Protein AF-A0A917TMH2-F1 (afdb_monomer)

Solvent-accessible surface area (backbone atoms only — not comparable to full-atom values): 12332 Å² total; per-residue (Å²): 128,79,76,53,62,47,61,66,70,37,54,72,34,75,45,45,45,7,63,68,29,41,66,54,54,52,51,27,52,50,47,54,55,70,66,74,30,34,32,32,44,35,37,36,51,77,87,49,102,58,82,59,52,72,50,68,81,23,32,72,22,59,88,42,75,73,51,13,48,45,75,49,81,54,102,52,34,39,40,40,38,38,37,26,30,98,36,99,86,39,65,54,66,55,52,20,44,38,89,75,68,20,59,37,44,68,53,43,49,49,57,69,64,51,64,76,83,86,44,98,48,95,67,77,41,49,50,69,42,29,42,37,36,38,28,53,29,42,90,88,59,73,86,43,70,78,25,33,38,37,38,35,36,23,35,61,84,48,50,34,43,37,39,40,35,39,35,45,55,45,68,52,75,67,34,45,50,42,13,51,49,48,62,16,48,73,84,35,78,93,49,21,64,68,42,41,53,29,47,78,68,70,65,51,53,69,71,55,55,52,52,28,40,53,52,21,48,52,53,53,51,53,63,70,66,56,84,130

Mean predicted aligned error: 12.55 Å

Foldseek 3Di:
DAPQVCLQVPLKDKFWAAQVNQVSVLLLVVLQQVQFWWKKKWKDWPVDPDGTDIDTRKTFCCPPPPGQWDWDDDPFKTKTKGQIPPDNPDIDIAMHGCVLVGNGRVRLVCLVPVPPPVDPDPQSASAFIKMKIWGGSHVPDAQDQPTKIWIWTAHSNRIIMIMIMTTHNHLHPQLQVQLLVCQLDVVHDVRNVVRNVCVVSVNPDPVSSVVSSVVSVVVVVVVVPDDD

pLDDT: mean 80.22, std 12.9, range [38.5, 95.56]

Nearest PDB structures (foldseek):
  6sta-assembly1_A  TM=1.893E-01  e=5.174E-01  Fragaria x ananassa
  6pij-assembly1_A  TM=3.162E-01  e=5.278E+00  Vibrio cholerae
  6sta-assembly2_B  TM=2.298E-01  e=1.191E+00  Fragaria x ananassa
  1fsk-assembly1_A  TM=1.398E-01  e=7.396E-01  Betula pendula
  6stb-assembly1_A  TM=1.556E-01  e=2.035E+00  Fragaria x ananassa

Secondary structure (DSSP, 8-state):
--TTHHHHH-S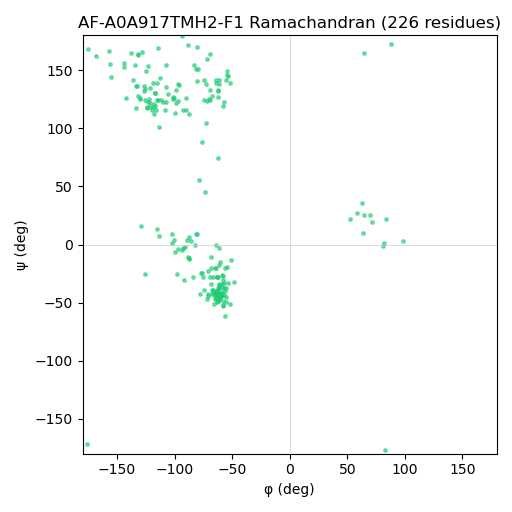EEEEE--TTTHHHHHHHHHHHHTT---EEEEEEETTS--PPEEEEEEEE-TTSGGGGEEEEEETTEEEEEEEEES-TT-EEEEEEEGGGT-SSHHHHHHHHT--GGG-S-TT---TT-EEEEEE---TTPPP-TT-EEEEEEE-TT--EEEEEEEE---S-HHHHHHHHHHHHHTT-GGGHHHHHHHHHTT-S-HHHHHHHHHHHHHHHHHHHHS--

Organism: NCBI:txid1763543

Structure (mmCIF, N/CA/C/O backbone):
data_AF-A0A917TMH2-F1
#
_entry.id   AF-A0A917TMH2-F1
#
loop_
_atom_site.group_PDB
_atom_site.id
_atom_site.type_symbol
_atom_site.label_atom_id
_atom_site.label_alt_id
_atom_site.label_comp_id
_atom_site.label_asym_id
_atom_site.label_entity_id
_atom_site.label_seq_id
_atom_site.pdbx_PDB_ins_code
_atom_site.Cartn_x
_atom_site.Cartn_y
_atom_site.Cartn_z
_atom_site.occupancy
_atom_site.B_iso_or_equiv
_atom_site.auth_seq_id
_atom_site.auth_comp_id
_atom_site.auth_asym_id
_atom_site.auth_atom_id
_atom_site.pdbx_PDB_model_num
ATOM 1 N N . MET A 1 1 ? 4.834 14.909 -21.602 1.00 38.50 1 MET A N 1
ATOM 2 C CA . MET A 1 1 ? 4.789 15.510 -20.248 1.00 38.50 1 MET A CA 1
ATOM 3 C C . MET A 1 1 ? 5.680 14.693 -19.327 1.00 38.50 1 MET A C 1
ATOM 5 O O . MET A 1 1 ? 5.662 13.475 -19.449 1.00 38.50 1 MET A O 1
ATOM 9 N N . ALA A 1 2 ? 6.488 15.330 -18.474 1.00 44.69 2 ALA A N 1
ATOM 10 C CA . ALA A 1 2 ? 7.358 14.609 -17.544 1.00 44.69 2 ALA A CA 1
ATOM 11 C C . ALA A 1 2 ? 6.520 13.772 -16.553 1.00 44.69 2 ALA A C 1
ATOM 13 O O . ALA A 1 2 ? 5.585 14.266 -15.925 1.00 44.69 2 ALA A O 1
ATOM 14 N N . ASN A 1 3 ? 6.868 12.487 -16.499 1.00 65.69 3 ASN A N 1
ATOM 15 C CA . ASN A 1 3 ? 6.128 11.325 -15.998 1.00 65.69 3 ASN A CA 1
ATOM 16 C C . ASN A 1 3 ? 5.649 11.331 -14.519 1.00 65.69 3 ASN A C 1
ATOM 18 O O . ASN A 1 3 ? 4.587 10.759 -14.275 1.00 65.69 3 ASN A O 1
ATOM 22 N N . PRO A 1 4 ? 6.326 11.975 -13.540 1.00 75.44 4 PRO A N 1
ATOM 23 C CA . PRO A 1 4 ? 5.967 11.822 -12.120 1.00 75.44 4 PRO A CA 1
ATOM 24 C C . PRO A 1 4 ? 4.837 12.731 -11.607 1.00 75.44 4 PRO A C 1
ATOM 26 O O . PRO A 1 4 ? 4.108 12.348 -10.696 1.00 75.44 4 PRO A O 1
ATOM 29 N N . ALA A 1 5 ? 4.628 13.915 -12.196 1.00 81.94 5 ALA A N 1
ATOM 30 C CA . ALA A 1 5 ? 3.644 14.894 -11.698 1.00 81.94 5 ALA A CA 1
ATOM 31 C C . ALA A 1 5 ? 2.196 14.367 -11.723 1.00 81.94 5 ALA A C 1
ATOM 33 O O . ALA A 1 5 ? 1.363 14.734 -10.891 1.00 81.94 5 ALA A O 1
ATOM 34 N N . ARG A 1 6 ? 1.900 13.446 -12.645 1.00 87.81 6 ARG A N 1
ATOM 35 C CA . ARG A 1 6 ? 0.595 12.781 -12.726 1.00 87.81 6 ARG A CA 1
ATOM 36 C C . ARG A 1 6 ? 0.319 11.876 -11.524 1.00 87.81 6 ARG A C 1
ATOM 38 O O . ARG A 1 6 ? -0.832 11.734 -11.140 1.00 87.81 6 ARG A O 1
ATOM 45 N N . ILE A 1 7 ? 1.356 11.329 -10.881 1.00 90.69 7 ILE A N 1
ATOM 46 C CA . ILE A 1 7 ? 1.211 10.528 -9.656 1.00 90.69 7 ILE A CA 1
ATOM 47 C C . ILE A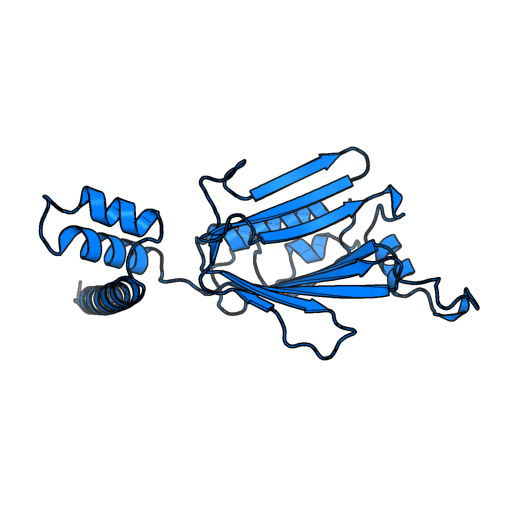 1 7 ? 0.606 11.390 -8.543 1.00 90.69 7 ILE A C 1
ATOM 49 O O . ILE A 1 7 ? -0.196 10.891 -7.763 1.00 90.69 7 ILE A O 1
ATOM 53 N N . LEU A 1 8 ? 0.926 12.685 -8.504 1.00 88.50 8 LEU A N 1
ATOM 54 C CA . LEU A 1 8 ? 0.436 13.618 -7.486 1.00 88.50 8 LEU A CA 1
ATOM 55 C C . LEU A 1 8 ? -0.894 14.299 -7.831 1.00 88.50 8 LEU A C 1
ATOM 57 O O . LEU A 1 8 ? -1.455 14.972 -6.975 1.00 88.50 8 LEU A O 1
ATOM 61 N N . THR A 1 9 ? -1.379 14.172 -9.066 1.00 88.88 9 THR A N 1
ATOM 62 C CA . THR A 1 9 ? -2.525 14.958 -9.564 1.00 88.88 9 THR A CA 1
ATOM 63 C C . THR A 1 9 ? -3.657 14.105 -10.127 1.00 88.88 9 THR A C 1
ATOM 65 O O . THR A 1 9 ? -4.806 14.535 -10.114 1.00 88.88 9 THR A O 1
ATOM 68 N N . GLN A 1 10 ? -3.375 12.891 -10.603 1.00 93.19 10 GLN A N 1
ATOM 69 C CA . GLN A 1 10 ? -4.385 11.979 -11.135 1.00 93.19 10 GLN A CA 1
ATOM 70 C C . GLN A 1 10 ? -4.777 10.958 -10.080 1.00 93.19 10 GLN A C 1
ATOM 72 O O . GLN A 1 10 ? -3.939 10.181 -9.616 1.00 93.19 10 GLN A O 1
ATOM 77 N N . ARG A 1 11 ? -6.068 10.918 -9.740 1.00 91.62 11 ARG A N 1
ATOM 78 C CA . ARG A 1 11 ? -6.604 9.964 -8.765 1.00 91.62 11 ARG A CA 1
ATOM 79 C C . ARG A 1 11 ? -6.266 8.531 -9.159 1.00 91.62 11 ARG A C 1
ATOM 81 O O . ARG A 1 11 ? -5.705 7.804 -8.347 1.00 91.62 11 ARG A O 1
ATOM 88 N N . ASP A 1 12 ? -6.523 8.171 -10.412 1.00 93.56 12 ASP A N 1
ATOM 89 C CA . ASP A 1 12 ? -6.151 6.892 -11.009 1.00 93.56 12 ASP A CA 1
ATOM 90 C C . ASP A 1 12 ? -4.881 7.043 -11.845 1.00 93.56 12 ASP A C 1
ATOM 92 O O . ASP A 1 12 ? -4.872 7.706 -12.880 1.00 93.56 12 ASP A O 1
ATOM 96 N N . CYS A 1 13 ? -3.799 6.407 -11.407 1.00 92.94 13 CYS A N 1
ATOM 97 C CA . CYS A 1 13 ? -2.505 6.489 -12.070 1.00 92.94 13 CYS A CA 1
ATOM 98 C C . CYS A 1 13 ? -1.860 5.103 -12.160 1.00 92.94 13 CYS A C 1
ATOM 100 O O . CYS A 1 13 ? -1.939 4.306 -11.232 1.00 92.94 13 CYS A O 1
ATOM 102 N N . THR A 1 14 ? -1.199 4.816 -13.282 1.00 92.94 14 THR A N 1
ATOM 103 C CA . THR A 1 14 ? -0.303 3.656 -13.435 1.00 92.94 14 THR A CA 1
ATOM 104 C C . THR A 1 14 ? 1.096 4.160 -13.725 1.00 92.94 14 THR A C 1
ATOM 106 O O . THR A 1 14 ? 1.255 4.851 -14.728 1.00 92.94 14 THR A O 1
ATOM 109 N N . ALA A 1 15 ? 2.094 3.837 -12.909 1.00 92.38 15 ALA A N 1
ATOM 110 C CA . ALA A 1 15 ? 3.482 4.272 -13.059 1.00 92.38 15 ALA A CA 1
ATOM 111 C C . ALA A 1 15 ? 4.461 3.110 -12.867 1.00 92.38 15 ALA A C 1
ATOM 113 O O . ALA A 1 15 ? 4.155 2.147 -12.170 1.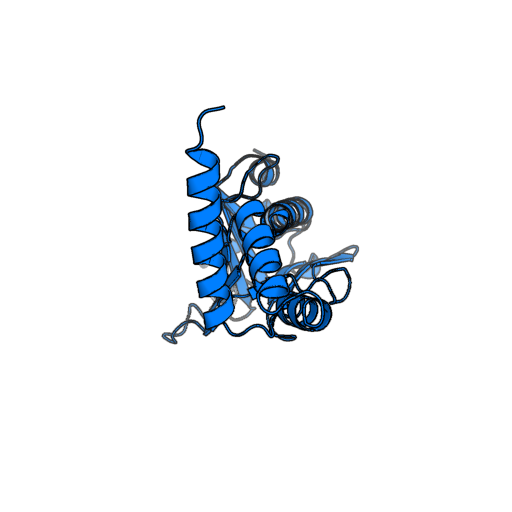00 92.38 15 ALA A O 1
ATOM 114 N N . MET A 1 16 ? 5.648 3.210 -13.465 1.00 91.06 16 MET A N 1
ATOM 115 C CA . MET A 1 16 ? 6.747 2.298 -13.129 1.00 91.06 16 MET A CA 1
ATOM 116 C C . MET A 1 16 ? 7.427 2.780 -11.849 1.00 91.06 16 MET A C 1
ATOM 118 O O . MET A 1 16 ? 7.614 3.987 -11.679 1.00 91.06 16 MET A O 1
ATOM 122 N N . ALA A 1 17 ? 7.814 1.858 -10.969 1.00 90.38 17 ALA A N 1
ATOM 123 C CA . ALA A 1 17 ? 8.692 2.169 -9.848 1.00 90.38 17 ALA A CA 1
ATOM 124 C C . ALA A 1 17 ? 10.113 2.409 -10.382 1.00 90.38 17 ALA A C 1
ATOM 126 O O . ALA A 1 17 ? 10.818 1.477 -10.763 1.00 90.38 17 ALA A O 1
ATOM 127 N N . ALA A 1 18 ? 10.511 3.675 -10.424 1.00 90.12 18 ALA A N 1
ATOM 128 C CA . ALA A 1 18 ? 11.837 4.152 -10.788 1.00 90.12 18 ALA A CA 1
ATOM 129 C C . ALA A 1 18 ? 12.292 5.168 -9.731 1.00 90.12 18 ALA A C 1
ATOM 131 O O . ALA A 1 18 ? 11.474 5.665 -8.952 1.00 90.12 18 ALA A O 1
ATOM 132 N N . LEU A 1 19 ? 13.589 5.477 -9.670 1.00 90.69 19 LEU A N 1
ATOM 133 C CA . LEU A 1 19 ? 14.118 6.369 -8.628 1.00 90.69 19 LEU A CA 1
ATOM 134 C C . LEU A 1 19 ? 13.433 7.748 -8.617 1.00 90.69 19 LEU A C 1
ATOM 136 O O . LEU A 1 19 ? 13.237 8.320 -7.549 1.00 90.69 19 LEU A O 1
ATOM 140 N N . ASP A 1 20 ? 13.027 8.260 -9.782 1.00 91.12 20 ASP A N 1
ATOM 141 C CA . ASP A 1 20 ? 12.319 9.537 -9.923 1.00 91.12 20 ASP A CA 1
ATOM 142 C C . ASP A 1 20 ? 10.833 9.488 -9.515 1.00 91.12 20 ASP A C 1
ATOM 144 O O . ASP A 1 20 ? 10.266 10.513 -9.140 1.00 91.12 20 ASP A O 1
ATOM 148 N N . THR A 1 21 ? 10.180 8.323 -9.557 1.00 92.62 21 THR A N 1
ATOM 149 C CA . THR A 1 21 ? 8.754 8.173 -9.207 1.00 92.62 21 THR A CA 1
ATOM 150 C C . THR A 1 21 ? 8.521 7.678 -7.788 1.00 92.62 21 THR A C 1
ATOM 152 O O . THR A 1 21 ? 7.464 7.955 -7.211 1.00 92.62 21 THR A O 1
ATOM 155 N N . MET A 1 22 ? 9.489 6.968 -7.207 1.00 92.94 22 MET A N 1
ATOM 156 C CA . MET A 1 22 ? 9.360 6.334 -5.895 1.00 92.94 22 MET A CA 1
ATOM 157 C C . MET A 1 22 ? 8.953 7.297 -4.768 1.00 92.94 22 MET A C 1
ATOM 159 O O . MET A 1 22 ? 8.007 6.955 -4.054 1.00 92.94 22 MET A O 1
ATOM 163 N N . PRO A 1 23 ? 9.536 8.508 -4.621 1.00 93.25 23 PRO A N 1
ATOM 164 C CA . PRO A 1 23 ? 9.109 9.446 -3.579 1.00 93.25 23 PRO A CA 1
ATOM 165 C C . PRO A 1 23 ? 7.622 9.820 -3.679 1.00 93.25 23 PRO A C 1
ATOM 167 O O . PRO A 1 23 ? 6.921 9.923 -2.672 1.00 93.25 23 PRO A O 1
ATOM 170 N N . HIS A 1 24 ? 7.108 9.973 -4.902 1.00 94.69 24 HIS A N 1
ATOM 171 C CA . HIS A 1 24 ? 5.712 10.333 -5.147 1.00 94.69 24 HIS A CA 1
ATOM 172 C C . HIS A 1 24 ? 4.755 9.162 -4.897 1.00 94.69 24 HIS A C 1
ATOM 174 O O . HIS A 1 24 ? 3.679 9.355 -4.327 1.00 94.69 24 HIS A O 1
ATOM 180 N N . LEU A 1 25 ? 5.151 7.944 -5.284 1.00 94.62 25 LEU A N 1
ATOM 181 C CA . LEU A 1 25 ? 4.394 6.725 -4.992 1.00 94.62 25 LEU A CA 1
ATOM 182 C C . LEU A 1 25 ? 4.330 6.461 -3.483 1.00 94.62 25 LEU A C 1
ATOM 184 O O . LEU A 1 25 ? 3.250 6.206 -2.956 1.00 94.62 25 LEU A O 1
ATOM 188 N N . ALA A 1 26 ? 5.459 6.580 -2.781 1.00 94.31 26 ALA A N 1
ATOM 189 C CA . ALA A 1 26 ? 5.522 6.424 -1.331 1.00 94.31 26 ALA A CA 1
ATOM 190 C C . ALA A 1 26 ? 4.621 7.443 -0.617 1.00 94.31 26 ALA A C 1
ATOM 192 O O . ALA A 1 26 ? 3.850 7.071 0.267 1.00 94.31 26 ALA A O 1
ATOM 193 N N . GLN A 1 27 ? 4.644 8.714 -1.040 1.00 94.12 27 GLN A N 1
ATOM 194 C CA . GLN A 1 27 ? 3.768 9.743 -0.474 1.00 94.12 27 GLN A CA 1
ATOM 195 C C . GLN A 1 27 ? 2.280 9.419 -0.667 1.00 94.12 27 GLN A C 1
ATOM 197 O O . GLN A 1 27 ? 1.502 9.528 0.279 1.00 94.12 27 GLN A O 1
ATOM 202 N N . ARG A 1 28 ? 1.874 8.982 -1.865 1.00 93.25 28 ARG A N 1
ATOM 203 C CA . ARG A 1 28 ? 0.487 8.571 -2.131 1.00 93.25 28 ARG A CA 1
ATOM 204 C C . ARG A 1 28 ? 0.039 7.431 -1.220 1.00 93.25 28 ARG A C 1
ATOM 206 O O . ARG A 1 28 ? -1.070 7.462 -0.694 1.00 93.25 28 ARG A O 1
ATOM 213 N N . VAL A 1 29 ? 0.895 6.427 -1.031 1.00 93.62 29 VAL A N 1
ATOM 214 C CA . VAL A 1 29 ? 0.574 5.293 -0.157 1.00 93.62 29 VAL A CA 1
ATOM 215 C C . VAL A 1 29 ? 0.475 5.741 1.299 1.00 93.62 29 VAL A C 1
ATOM 217 O O . VAL A 1 29 ? -0.463 5.346 1.980 1.00 93.62 29 VAL A O 1
ATOM 220 N N . ARG A 1 30 ? 1.359 6.625 1.774 1.00 92.38 30 ARG A N 1
ATOM 221 C CA . ARG A 1 30 ? 1.231 7.215 3.119 1.00 92.38 30 ARG A CA 1
ATOM 222 C C . ARG A 1 30 ? -0.103 7.926 3.319 1.00 92.38 30 ARG A C 1
ATOM 224 O O . ARG A 1 30 ? -0.733 7.729 4.352 1.00 92.38 30 ARG A O 1
ATOM 231 N N . ASN A 1 31 ? -0.553 8.693 2.328 1.00 91.00 31 ASN A N 1
ATOM 232 C CA . ASN A 1 31 ? -1.848 9.367 2.399 1.00 91.00 31 ASN A CA 1
ATOM 233 C C . ASN A 1 31 ? -2.992 8.348 2.537 1.00 91.00 31 ASN A C 1
ATOM 235 O O . ASN A 1 31 ? -3.813 8.485 3.438 1.00 91.00 31 ASN A O 1
ATOM 239 N N . LEU A 1 32 ? -2.993 7.273 1.738 1.00 90.25 32 LEU A N 1
ATOM 240 C CA . LEU A 1 32 ? -3.979 6.188 1.867 1.00 90.25 32 LEU A CA 1
ATOM 241 C C . LEU A 1 32 ? -4.002 5.559 3.272 1.00 90.25 32 LEU A C 1
ATOM 243 O O . LEU A 1 32 ? -5.074 5.256 3.796 1.00 90.25 32 LEU A O 1
ATOM 247 N N . LEU A 1 33 ? -2.828 5.374 3.881 1.00 88.12 33 LEU A N 1
ATOM 248 C CA . LEU A 1 33 ? -2.675 4.757 5.201 1.00 88.12 33 LEU A CA 1
ATOM 249 C C . LEU A 1 33 ? -3.045 5.699 6.357 1.00 88.12 33 LEU A C 1
ATOM 251 O O . LEU A 1 33 ? -3.425 5.223 7.425 1.00 88.12 33 LEU A O 1
ATOM 255 N N . SER A 1 34 ? -2.976 7.018 6.149 1.00 83.62 34 SER A N 1
ATOM 256 C CA . SER A 1 34 ? -3.243 8.032 7.184 1.00 83.62 34 SER A CA 1
ATOM 257 C C . SER A 1 34 ? -4.667 7.987 7.756 1.00 83.62 34 SER A C 1
ATOM 259 O O . SER A 1 34 ? -4.914 8.489 8.847 1.00 83.62 34 SER A O 1
ATOM 261 N N . HIS A 1 35 ? -5.591 7.328 7.057 1.00 71.81 35 HIS A N 1
ATOM 262 C CA . HIS A 1 35 ? -6.991 7.203 7.450 1.00 71.81 35 HIS A CA 1
ATOM 263 C C . HIS A 1 35 ? -7.288 6.012 8.386 1.00 71.81 35 HIS A C 1
ATOM 265 O O . HIS A 1 35 ? -8.454 5.729 8.632 1.00 71.81 35 HIS A O 1
ATOM 271 N N . GLY A 1 36 ? -6.281 5.271 8.874 1.00 74.88 36 GLY A N 1
ATOM 272 C CA . GLY A 1 36 ? -6.495 4.192 9.859 1.00 74.88 36 GLY A CA 1
ATOM 273 C C . GLY A 1 36 ? -7.362 3.030 9.349 1.00 74.88 36 GLY A C 1
ATOM 274 O O . GLY A 1 36 ? -8.175 2.475 10.083 1.00 74.88 36 GLY A O 1
ATOM 275 N N . ARG A 1 37 ? -7.223 2.690 8.066 1.00 75.50 37 ARG A N 1
ATOM 276 C CA . ARG A 1 37 ? -8.170 1.841 7.328 1.00 75.50 37 ARG A CA 1
ATOM 277 C C . ARG A 1 37 ? -7.937 0.352 7.545 1.00 75.50 37 ARG A C 1
ATOM 279 O O . ARG A 1 37 ? -6.805 -0.081 7.758 1.00 75.50 37 ARG A O 1
ATOM 286 N N . ARG A 1 38 ? -9.004 -0.436 7.366 1.00 85.31 38 ARG A N 1
ATOM 287 C CA . ARG A 1 38 ? -8.875 -1.880 7.137 1.00 85.31 38 ARG A CA 1
ATOM 288 C C . ARG A 1 38 ? -8.338 -2.127 5.732 1.00 85.31 38 ARG A C 1
ATOM 290 O O . ARG A 1 38 ? -8.745 -1.480 4.768 1.00 85.31 38 ARG A O 1
ATOM 297 N N . ILE A 1 39 ? -7.422 -3.072 5.627 1.00 87.75 39 ILE A N 1
ATOM 298 C CA . ILE A 1 39 ? -6.674 -3.390 4.421 1.00 87.75 39 ILE A CA 1
ATOM 299 C C . ILE A 1 39 ? -6.938 -4.854 4.086 1.00 87.75 39 ILE A C 1
ATOM 301 O O . ILE A 1 39 ? -6.900 -5.728 4.951 1.00 87.75 39 ILE A O 1
ATOM 305 N N . THR A 1 40 ? -7.199 -5.128 2.814 1.00 87.19 40 THR A N 1
ATOM 306 C CA . THR A 1 40 ? -7.199 -6.493 2.285 1.00 87.19 40 THR A CA 1
ATOM 307 C C . THR A 1 40 ? -6.102 -6.605 1.245 1.00 87.19 40 THR A C 1
ATOM 309 O O . THR A 1 40 ? -5.997 -5.762 0.352 1.00 87.19 40 THR A O 1
ATOM 312 N N . VAL A 1 41 ? -5.282 -7.643 1.371 1.00 90.06 41 VAL A N 1
ATOM 313 C CA . VAL A 1 41 ? -4.184 -7.946 0.457 1.00 90.06 41 VAL A CA 1
ATOM 314 C C . VAL A 1 41 ? -4.494 -9.259 -0.245 1.00 90.06 41 VAL A C 1
ATOM 316 O O . VAL A 1 41 ? -4.700 -10.281 0.400 1.00 90.06 41 VAL A O 1
ATOM 319 N N . ALA A 1 42 ? -4.503 -9.230 -1.572 1.00 90.25 42 ALA A N 1
ATOM 320 C CA . ALA A 1 42 ? -4.608 -10.406 -2.419 1.00 90.25 42 ALA A CA 1
ATOM 321 C C . ALA A 1 42 ? -3.334 -10.549 -3.255 1.00 90.25 42 ALA A C 1
ATOM 323 O O . ALA A 1 42 ? -2.902 -9.592 -3.896 1.00 90.25 42 ALA A O 1
ATOM 324 N N . THR A 1 43 ? -2.730 -11.733 -3.276 1.00 90.31 43 THR A N 1
ATOM 325 C CA . THR A 1 43 ? -1.502 -12.006 -4.029 1.00 90.31 43 THR A CA 1
ATOM 326 C C . THR A 1 43 ? -1.693 -13.191 -4.963 1.00 90.31 43 THR A C 1
ATOM 328 O O . THR A 1 43 ? -2.197 -14.234 -4.558 1.00 90.31 43 THR A O 1
ATOM 331 N N . ARG A 1 44 ? -1.252 -13.060 -6.218 1.00 87.94 44 ARG A N 1
ATOM 332 C CA . ARG A 1 44 ? -1.249 -14.167 -7.186 1.00 87.94 44 ARG A CA 1
ATOM 333 C C . ARG A 1 44 ? -0.048 -14.145 -8.119 1.00 87.94 44 ARG A C 1
ATOM 335 O O . ARG A 1 44 ? 0.530 -13.094 -8.401 1.00 87.94 44 ARG A O 1
ATOM 342 N N . LEU A 1 45 ? 0.282 -15.316 -8.653 1.00 86.81 45 LEU A N 1
ATOM 343 C CA . LEU A 1 45 ? 1.198 -15.462 -9.778 1.00 86.81 45 LEU A CA 1
ATOM 344 C C . LEU A 1 45 ? 0.381 -15.484 -11.067 1.00 86.81 45 LEU A C 1
ATOM 346 O O . LEU A 1 45 ? -0.402 -16.390 -11.302 1.00 86.81 45 LEU A O 1
ATOM 350 N N . THR A 1 46 ? 0.571 -14.482 -11.916 1.00 76.12 46 THR A N 1
ATOM 351 C CA . THR A 1 46 ? -0.262 -14.262 -13.118 1.00 76.12 46 THR A CA 1
ATOM 352 C C . THR A 1 46 ? -0.107 -15.314 -14.223 1.00 76.12 46 THR A C 1
ATOM 354 O O . THR A 1 46 ? -0.891 -15.306 -15.163 1.00 76.12 46 THR A O 1
ATOM 357 N N . HIS A 1 47 ? 0.886 -16.201 -14.123 1.00 74.94 47 HIS A N 1
ATOM 358 C CA . HIS A 1 47 ? 1.175 -17.255 -15.103 1.00 74.94 47 HIS A CA 1
ATOM 359 C C . HIS A 1 47 ? 0.683 -18.644 -14.666 1.00 74.94 47 HIS A C 1
ATOM 361 O O . HIS A 1 47 ? 0.940 -19.619 -15.367 1.00 74.94 47 HIS A O 1
ATOM 367 N N . VAL A 1 48 ? 0.035 -18.748 -13.501 1.00 71.88 48 VAL A N 1
ATOM 368 C CA . VAL A 1 48 ? -0.480 -20.013 -12.970 1.00 71.88 48 VAL A CA 1
ATOM 369 C C . VAL A 1 48 ? -1.958 -19.853 -12.645 1.00 71.88 48 VAL A C 1
ATOM 371 O O . VAL A 1 48 ? -2.346 -18.870 -12.014 1.00 71.88 48 VAL A O 1
ATOM 374 N N . ASP A 1 49 ? -2.764 -20.848 -13.006 1.00 75.94 49 ASP A N 1
ATOM 375 C CA . ASP A 1 49 ? -4.187 -20.928 -12.658 1.00 75.94 49 ASP A CA 1
ATOM 376 C C . ASP A 1 49 ? -4.382 -21.411 -11.209 1.00 75.94 49 ASP A C 1
ATOM 378 O O . ASP A 1 49 ? -5.040 -22.413 -10.935 1.00 75.94 49 ASP A O 1
ATOM 382 N N . ILE A 1 50 ? -3.765 -20.704 -10.260 1.00 75.31 50 ILE A N 1
ATOM 383 C CA . ILE A 1 50 ? -3.947 -20.917 -8.821 1.00 75.31 50 ILE A CA 1
ATOM 384 C C . ILE A 1 50 ? -4.778 -19.750 -8.270 1.00 75.31 50 ILE A C 1
ATOM 386 O O . ILE A 1 50 ? -4.504 -18.594 -8.618 1.00 75.31 50 ILE A O 1
ATOM 390 N N . PRO A 1 51 ? -5.782 -20.012 -7.409 1.00 79.38 51 PRO A N 1
ATOM 391 C CA . PRO A 1 51 ? -6.520 -18.953 -6.729 1.00 79.38 51 PRO A CA 1
ATOM 392 C C . PRO A 1 51 ? -5.585 -17.979 -5.990 1.00 79.38 51 PRO A C 1
ATOM 394 O O . PRO A 1 51 ? -4.561 -18.404 -5.453 1.00 79.38 51 PRO A O 1
ATOM 397 N N . PRO A 1 52 ? -5.909 -16.675 -5.937 1.00 84.81 52 PRO A N 1
ATOM 398 C CA . PRO A 1 52 ? -5.113 -15.723 -5.173 1.00 84.81 52 PRO A CA 1
ATOM 399 C C . PRO A 1 52 ? -5.112 -16.084 -3.683 1.00 84.81 52 PRO A C 1
ATOM 401 O O . PRO A 1 52 ? -6.142 -16.455 -3.123 1.00 84.81 52 PRO A O 1
ATOM 404 N N . GLU A 1 53 ? -3.968 -15.905 -3.030 1.00 85.19 53 GLU A N 1
ATOM 405 C CA . GLU A 1 53 ? -3.890 -15.865 -1.572 1.00 85.19 53 GLU A CA 1
ATOM 406 C C . GLU A 1 53 ? -4.512 -14.548 -1.105 1.00 85.19 53 GLU A C 1
ATOM 408 O O . GLU A 1 53 ? -4.089 -13.483 -1.559 1.00 85.19 53 GLU A O 1
ATOM 413 N N . VAL A 1 54 ? -5.529 -14.608 -0.243 1.00 86.19 54 VAL A N 1
ATOM 414 C CA . VAL A 1 54 ? -6.260 -13.428 0.235 1.00 86.19 54 VAL A CA 1
ATOM 415 C C . VAL A 1 54 ? -6.192 -13.357 1.752 1.00 86.19 54 VAL A C 1
ATOM 417 O O . VAL A 1 54 ? -6.620 -14.280 2.441 1.00 86.19 54 VAL A O 1
ATOM 420 N N . THR A 1 55 ? -5.731 -12.214 2.253 1.00 81.44 55 THR A N 1
ATOM 421 C CA . THR A 1 55 ? -5.702 -11.886 3.678 1.00 81.44 55 THR A CA 1
ATOM 422 C C . THR A 1 55 ? -6.458 -10.580 3.897 1.00 81.44 55 THR A C 1
ATOM 424 O O . THR A 1 55 ? -6.084 -9.539 3.352 1.00 81.44 55 THR A O 1
ATOM 427 N N . ALA A 1 56 ? -7.539 -10.636 4.673 1.00 83.19 56 ALA A N 1
ATOM 428 C CA . ALA A 1 56 ? -8.442 -9.515 4.931 1.00 83.19 56 ALA A CA 1
ATOM 429 C C . ALA A 1 56 ? -8.401 -9.076 6.402 1.00 83.19 56 ALA A C 1
ATOM 431 O O . ALA A 1 56 ? -7.827 -9.760 7.247 1.00 83.19 56 ALA A O 1
ATOM 432 N N . GLY A 1 57 ? -9.016 -7.927 6.697 1.00 73.50 57 GLY A N 1
ATOM 433 C CA . GLY A 1 57 ? -9.113 -7.402 8.064 1.00 73.50 57 GLY A CA 1
ATOM 434 C C . GLY A 1 57 ? -7.792 -6.869 8.624 1.00 73.50 57 GLY A C 1
ATOM 435 O O . GLY A 1 57 ? -7.653 -6.734 9.835 1.00 73.50 57 GLY A O 1
ATOM 436 N N . LEU A 1 58 ? -6.824 -6.567 7.755 1.00 83.94 58 LEU A N 1
ATOM 437 C CA . LEU A 1 58 ? -5.502 -6.124 8.167 1.00 83.94 58 LEU A CA 1
ATOM 438 C C . LEU A 1 58 ? -5.495 -4.639 8.545 1.00 83.94 58 LEU A C 1
ATOM 440 O O . LEU A 1 58 ? -6.240 -3.842 7.980 1.00 83.94 58 LEU A O 1
ATOM 444 N N . THR A 1 59 ? -4.603 -4.243 9.443 1.00 86.25 59 THR A N 1
ATOM 445 C CA . THR A 1 59 ? -4.311 -2.832 9.757 1.00 86.25 59 THR A CA 1
ATOM 446 C C . THR A 1 59 ? -2.806 -2.598 9.756 1.00 86.25 59 THR A C 1
ATOM 448 O O . THR A 1 59 ? -2.034 -3.554 9.786 1.00 86.25 59 THR A O 1
ATOM 451 N N . VAL A 1 60 ? -2.358 -1.342 9.688 1.00 87.25 60 VAL A N 1
ATOM 452 C CA . VAL A 1 60 ? -0.924 -1.026 9.810 1.00 87.25 60 VAL A CA 1
ATOM 453 C C . VAL A 1 60 ? -0.418 -1.450 11.186 1.00 87.25 60 VAL A C 1
ATOM 455 O O . VAL A 1 60 ? -1.027 -1.117 12.203 1.00 87.25 60 VAL A O 1
ATOM 458 N N . ASP A 1 61 ? 0.709 -2.159 11.217 1.00 84.31 61 ASP A N 1
ATOM 459 C CA . ASP A 1 61 ? 1.373 -2.536 12.460 1.00 84.31 61 ASP A CA 1
ATOM 460 C C . ASP A 1 61 ? 2.121 -1.339 13.066 1.00 84.31 61 ASP A C 1
ATOM 462 O O . ASP A 1 61 ? 3.305 -1.138 12.808 1.00 84.31 61 ASP A O 1
ATOM 466 N N . GLN A 1 62 ? 1.437 -0.543 13.886 1.00 83.50 62 GLN A N 1
ATOM 467 C CA . GLN A 1 62 ? 2.044 0.643 14.497 1.00 83.50 62 GLN A CA 1
ATOM 468 C C . GLN A 1 62 ? 3.129 0.332 15.541 1.00 83.50 62 GLN A C 1
ATOM 470 O O . GLN A 1 62 ? 3.963 1.204 15.780 1.00 83.50 62 GLN A O 1
ATOM 475 N N . ASP A 1 63 ? 3.174 -0.877 16.125 1.00 80.44 63 ASP A N 1
ATOM 476 C CA . ASP A 1 63 ? 4.260 -1.233 17.059 1.00 80.44 63 ASP A CA 1
ATOM 477 C C . ASP A 1 63 ? 5.436 -1.939 16.367 1.00 80.44 63 ASP A C 1
ATOM 479 O O . ASP A 1 63 ? 6.449 -2.232 17.007 1.00 80.44 63 ASP A O 1
ATOM 483 N N . ALA A 1 64 ? 5.341 -2.216 15.064 1.00 79.56 64 ALA A N 1
ATOM 484 C CA . ALA A 1 64 ? 6.491 -2.638 14.285 1.00 79.56 64 ALA A CA 1
ATOM 485 C C . ALA A 1 64 ? 7.489 -1.483 14.119 1.00 79.56 64 ALA A C 1
ATOM 487 O O . ALA A 1 64 ? 7.189 -0.302 14.316 1.00 79.56 64 ALA A O 1
ATOM 488 N N . ARG A 1 65 ? 8.716 -1.833 13.718 1.00 78.38 65 ARG A N 1
ATOM 489 C CA . ARG A 1 65 ? 9.771 -0.853 13.444 1.00 78.38 65 ARG A CA 1
ATOM 490 C C . ARG A 1 65 ? 9.264 0.231 12.481 1.00 78.38 65 ARG A C 1
ATOM 492 O O . ARG A 1 65 ? 8.570 -0.076 11.513 1.00 78.38 65 ARG A O 1
ATOM 499 N N . ASP A 1 66 ? 9.640 1.480 12.755 1.00 80.50 66 ASP A N 1
ATOM 500 C CA . ASP A 1 66 ? 9.278 2.658 11.955 1.00 80.50 66 ASP A CA 1
ATOM 501 C C . ASP A 1 66 ? 7.746 2.867 11.836 1.00 80.50 66 ASP A C 1
ATOM 503 O O . ASP A 1 66 ? 7.251 3.431 10.862 1.00 80.50 66 ASP A O 1
ATOM 507 N N . GLY A 1 67 ? 6.974 2.401 12.830 1.00 82.12 67 GLY A N 1
ATOM 508 C CA . GLY A 1 67 ? 5.513 2.541 12.867 1.00 82.12 67 GLY A CA 1
ATOM 509 C C . GLY A 1 67 ? 4.788 1.693 11.818 1.00 82.12 67 GLY A C 1
ATOM 510 O O . GLY A 1 67 ? 3.713 2.072 11.352 1.00 82.12 67 GLY A O 1
ATOM 511 N N . GLY A 1 68 ? 5.412 0.597 11.377 1.00 85.19 68 GLY A N 1
ATOM 512 C CA . GLY A 1 68 ? 4.866 -0.303 10.360 1.00 85.19 68 GLY A CA 1
ATOM 513 C C . GLY A 1 68 ? 5.053 0.171 8.923 1.00 85.19 68 GLY A C 1
ATOM 514 O O . GLY A 1 68 ? 4.677 -0.550 8.003 1.00 85.19 68 GLY A O 1
ATOM 515 N N . ILE A 1 69 ? 5.661 1.338 8.694 1.00 91.00 69 ILE A N 1
ATOM 516 C CA . ILE A 1 69 ? 5.978 1.847 7.356 1.00 91.00 69 ILE A CA 1
ATOM 517 C C . ILE A 1 69 ? 7.492 1.981 7.237 1.00 91.00 69 ILE A C 1
ATOM 519 O O . ILE A 1 69 ? 8.113 2.838 7.854 1.00 91.00 69 ILE A O 1
ATOM 523 N N . THR A 1 70 ? 8.091 1.157 6.385 1.00 90.56 70 THR A N 1
ATOM 524 C CA . THR A 1 70 ? 9.538 1.140 6.160 1.00 90.56 70 THR A CA 1
ATOM 525 C C . THR A 1 70 ? 9.869 1.782 4.820 1.00 90.56 70 THR A C 1
ATOM 527 O O . THR A 1 70 ? 9.315 1.426 3.781 1.00 90.56 70 THR A O 1
ATOM 530 N N . GLU A 1 71 ? 10.804 2.726 4.819 1.00 92.19 71 GLU A N 1
ATOM 531 C CA . GLU A 1 71 ? 11.347 3.308 3.594 1.00 92.19 71 GLU A CA 1
ATOM 532 C C . GLU A 1 71 ? 12.871 3.311 3.674 1.00 92.19 71 GLU A C 1
ATOM 534 O O . GLU A 1 71 ? 13.461 3.759 4.652 1.00 92.19 71 GLU A O 1
ATOM 539 N N . THR A 1 72 ? 13.526 2.761 2.656 1.00 90.56 72 THR A N 1
ATOM 540 C CA . THR A 1 72 ? 14.987 2.721 2.566 1.00 90.56 72 THR A CA 1
ATOM 541 C C . THR A 1 72 ? 15.413 3.372 1.266 1.00 90.56 72 THR A C 1
ATOM 543 O O . THR A 1 72 ? 15.103 2.867 0.188 1.00 90.56 72 THR A O 1
ATOM 546 N N . VAL A 1 73 ? 16.157 4.470 1.378 1.00 89.44 73 VAL A N 1
ATOM 547 C CA . VAL A 1 73 ? 16.734 5.196 0.245 1.00 89.44 73 VAL A CA 1
ATOM 548 C C . VAL A 1 73 ? 18.249 5.034 0.296 1.00 89.44 73 VAL A C 1
ATOM 550 O O . VAL A 1 73 ? 18.884 5.328 1.306 1.00 89.44 73 VAL A O 1
ATOM 553 N N . ARG A 1 74 ? 18.829 4.529 -0.790 1.00 87.06 74 ARG A N 1
ATOM 554 C CA . ARG A 1 74 ? 20.274 4.424 -1.021 1.00 87.06 74 ARG A CA 1
ATOM 555 C C . ARG A 1 74 ? 20.597 5.048 -2.373 1.00 87.06 74 ARG A C 1
ATOM 557 O O . ARG A 1 74 ? 19.708 5.227 -3.199 1.00 87.06 74 ARG A O 1
ATOM 564 N N . GLU A 1 75 ? 21.878 5.302 -2.619 1.00 82.75 75 GLU A N 1
ATOM 565 C CA . GLU A 1 75 ? 22.381 5.939 -3.847 1.00 82.75 75 GLU A CA 1
ATOM 566 C C . GLU A 1 75 ? 21.827 5.317 -5.145 1.00 82.75 75 GLU A C 1
ATOM 568 O O . GLU A 1 75 ? 21.594 6.011 -6.135 1.00 82.75 75 GLU A O 1
ATOM 573 N N . HIS A 1 76 ? 21.565 4.007 -5.132 1.00 83.38 76 HIS A N 1
ATOM 574 C CA . HIS A 1 76 ? 21.099 3.247 -6.291 1.00 83.38 76 HIS A CA 1
ATOM 575 C C . HIS A 1 76 ? 19.856 2.395 -6.014 1.00 83.38 76 HIS A C 1
ATOM 577 O O . HIS A 1 76 ? 19.556 1.487 -6.783 1.00 83.38 76 HIS A O 1
ATOM 583 N N . SER A 1 77 ? 19.125 2.641 -4.927 1.00 85.31 77 SER A N 1
ATOM 584 C CA . SER A 1 77 ? 17.899 1.886 -4.653 1.00 85.31 77 SER A CA 1
ATOM 585 C C . SER A 1 77 ? 16.939 2.657 -3.766 1.00 85.31 77 SER A C 1
ATOM 587 O O . SER A 1 77 ? 17.366 3.288 -2.803 1.00 85.31 77 SER A O 1
ATOM 589 N N . HIS A 1 78 ? 15.644 2.510 -4.008 1.00 90.50 78 HIS A N 1
ATOM 590 C CA . HIS A 1 78 ? 14.596 3.052 -3.149 1.00 90.50 78 HIS A CA 1
ATOM 591 C C . HIS A 1 78 ? 13.546 1.971 -2.916 1.00 90.50 78 HIS A C 1
ATOM 593 O O . HIS A 1 78 ? 12.915 1.514 -3.861 1.00 90.50 78 HIS A O 1
ATOM 599 N N . HIS A 1 79 ? 13.364 1.550 -1.666 1.00 91.31 79 HIS A N 1
ATOM 600 C CA . HIS A 1 79 ? 12.356 0.574 -1.254 1.00 91.31 79 HIS A CA 1
ATOM 601 C C . HIS A 1 79 ? 11.319 1.212 -0.327 1.00 91.31 79 HIS A C 1
ATOM 603 O O . HIS A 1 79 ? 11.685 1.958 0.579 1.00 91.31 79 HIS A O 1
ATOM 609 N N . PHE A 1 80 ? 10.050 0.858 -0.517 1.00 93.69 80 PHE A N 1
ATOM 610 C CA . PHE A 1 80 ? 8.930 1.199 0.353 1.00 93.69 80 PHE A CA 1
ATOM 611 C C . PHE A 1 80 ? 8.180 -0.078 0.755 1.00 93.69 80 PHE A C 1
ATOM 613 O O . PHE A 1 80 ? 7.851 -0.900 -0.102 1.00 93.69 80 PHE A O 1
ATOM 620 N N . GLY A 1 81 ? 7.886 -0.246 2.042 1.00 93.75 81 GLY A N 1
ATOM 621 C CA . GLY A 1 81 ? 7.184 -1.406 2.580 1.00 93.75 81 GLY A CA 1
ATOM 622 C C . GLY A 1 81 ? 6.248 -1.050 3.728 1.00 93.75 81 GLY A C 1
ATOM 623 O O . GLY A 1 81 ? 6.477 -0.090 4.458 1.00 93.75 81 GLY A O 1
ATOM 624 N N . VAL A 1 82 ? 5.203 -1.853 3.893 1.00 92.81 82 VAL A N 1
ATOM 625 C CA . VAL A 1 82 ? 4.177 -1.719 4.928 1.00 92.81 82 VAL A CA 1
ATOM 626 C C . VAL A 1 82 ? 4.001 -3.067 5.610 1.00 92.81 82 VAL A C 1
ATOM 628 O O . VAL A 1 82 ? 3.762 -4.074 4.940 1.00 92.81 82 VAL A O 1
ATOM 631 N N . LEU A 1 83 ? 4.125 -3.070 6.932 1.00 90.62 83 LEU A N 1
ATOM 632 C CA . LEU A 1 83 ? 3.892 -4.207 7.813 1.00 90.62 83 LEU A CA 1
ATOM 633 C C . LEU A 1 83 ? 2.473 -4.121 8.369 1.00 90.62 83 LEU A C 1
ATOM 635 O O . LEU A 1 83 ? 2.005 -3.038 8.731 1.00 90.62 83 LEU A O 1
ATOM 639 N N . LEU A 1 84 ? 1.782 -5.257 8.401 1.00 87.19 84 LEU A N 1
ATOM 640 C CA . LEU A 1 84 ? 0.362 -5.322 8.718 1.00 87.19 84 LEU A CA 1
ATOM 641 C C . LEU A 1 84 ? 0.079 -6.272 9.884 1.00 87.19 84 LEU A C 1
ATOM 643 O O . LEU A 1 84 ? 0.746 -7.285 10.039 1.00 87.19 84 LEU A O 1
ATOM 647 N N . ARG A 1 85 ? -0.961 -5.993 10.671 1.00 81.44 85 ARG A N 1
ATOM 648 C CA . ARG A 1 85 ? -1.483 -6.872 11.731 1.00 81.44 85 ARG A CA 1
ATOM 649 C C . ARG A 1 85 ? -2.817 -7.504 11.357 1.00 81.44 85 ARG A C 1
ATOM 651 O O . ARG A 1 85 ? -3.533 -6.894 10.569 1.00 81.44 85 ARG A O 1
ATOM 658 N N . PRO A 1 86 ? -3.171 -8.677 11.928 1.00 57.84 86 PRO A N 1
ATOM 659 C CA . PRO A 1 86 ? -2.482 -9.402 13.017 1.00 57.84 86 PRO A CA 1
ATOM 660 C C . PRO A 1 86 ? -1.248 -10.260 12.641 1.00 57.84 86 PRO A C 1
A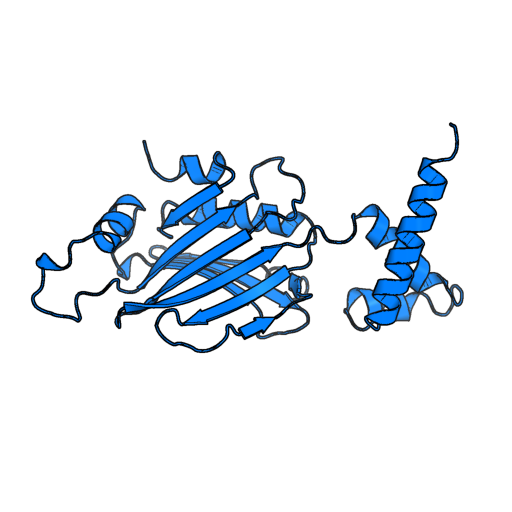TOM 662 O O . PRO A 1 86 ? -0.747 -10.985 13.495 1.00 57.84 86 PRO A O 1
ATOM 665 N N . GLY A 1 87 ? -0.706 -10.205 11.417 1.00 59.94 87 GLY A N 1
ATOM 666 C CA . GLY A 1 87 ? 0.390 -11.095 10.994 1.00 59.94 87 GLY A CA 1
ATOM 667 C C . GLY A 1 87 ? 1.764 -10.435 10.831 1.00 59.94 87 GLY A C 1
ATOM 668 O O . GLY A 1 87 ? 1.969 -9.713 9.869 1.00 59.94 87 GLY A O 1
ATOM 669 N N . LEU A 1 88 ? 2.768 -10.819 11.633 1.00 53.28 88 LEU A N 1
ATOM 670 C CA . LEU A 1 88 ? 4.178 -10.388 11.464 1.00 53.28 88 LEU A CA 1
ATOM 671 C C . LEU A 1 88 ? 4.767 -10.656 10.054 1.00 53.28 88 LEU A C 1
ATOM 673 O O . LEU A 1 88 ? 5.772 -10.058 9.680 1.00 53.28 88 LEU A O 1
ATOM 677 N N . THR A 1 89 ? 4.164 -11.565 9.278 1.00 60.00 89 THR A N 1
ATOM 678 C CA . THR A 1 89 ? 4.547 -11.926 7.899 1.00 60.00 89 THR A CA 1
ATOM 679 C C . THR A 1 89 ? 3.696 -11.253 6.817 1.00 60.00 89 THR A C 1
ATOM 681 O O . THR A 1 89 ? 3.989 -11.402 5.630 1.00 60.00 89 THR A O 1
ATOM 684 N N . SER A 1 90 ? 2.635 -10.538 7.197 1.00 66.94 90 SER A N 1
ATOM 685 C CA . SER A 1 90 ? 1.711 -9.894 6.265 1.00 66.94 90 SER A CA 1
ATOM 686 C C . SER A 1 90 ? 2.176 -8.477 5.959 1.00 66.94 90 SER A C 1
ATOM 688 O O . SER A 1 90 ? 2.400 -7.662 6.851 1.00 66.94 90 SER A O 1
ATOM 690 N N . GLY A 1 91 ? 2.322 -8.167 4.676 1.00 86.12 91 GLY A N 1
ATOM 691 C CA . GLY A 1 91 ? 2.761 -6.852 4.243 1.00 86.12 91 GLY A CA 1
ATOM 692 C C . GLY A 1 91 ? 2.751 -6.703 2.733 1.00 86.12 91 GLY A C 1
ATOM 693 O O . GLY A 1 91 ? 2.617 -7.669 1.980 1.00 86.12 91 GLY A O 1
ATOM 694 N N . PHE A 1 92 ? 2.911 -5.468 2.285 1.00 91.19 92 PHE A N 1
ATOM 695 C CA . PHE A 1 92 ? 3.102 -5.152 0.877 1.00 91.19 92 PHE A CA 1
ATOM 696 C C . PHE A 1 92 ? 4.176 -4.082 0.734 1.00 91.19 92 PHE A C 1
ATOM 698 O O . PHE A 1 92 ? 4.555 -3.411 1.687 1.00 91.19 92 PHE A O 1
ATOM 705 N N . GLY A 1 93 ? 4.687 -3.912 -0.475 1.00 91.38 93 GLY A N 1
ATOM 706 C CA . GLY A 1 93 ? 5.685 -2.892 -0.751 1.00 91.38 93 GLY A CA 1
ATOM 707 C C . GLY A 1 93 ? 6.022 -2.849 -2.223 1.00 91.38 93 GLY A C 1
ATOM 708 O O . GLY A 1 93 ? 5.414 -3.553 -3.033 1.00 91.38 93 GLY A O 1
ATOM 709 N N . PHE A 1 94 ? 7.036 -2.083 -2.582 1.00 92.25 94 PHE A N 1
ATOM 710 C CA . PHE A 1 94 ? 7.640 -2.028 -3.911 1.00 92.25 94 PHE A CA 1
ATOM 711 C C . PHE A 1 94 ? 8.946 -1.240 -3.825 1.00 92.25 94 PHE A C 1
ATOM 713 O O . PHE A 1 94 ? 9.196 -0.527 -2.855 1.00 92.25 94 PHE A O 1
ATOM 720 N N . GLY A 1 95 ? 9.802 -1.384 -4.828 1.00 88.19 95 GLY A N 1
ATOM 721 C CA . GLY A 1 95 ? 11.048 -0.640 -4.872 1.00 88.19 95 GLY A CA 1
ATOM 722 C C . GLY A 1 95 ? 11.590 -0.510 -6.282 1.00 88.19 95 GLY A C 1
ATOM 723 O O . GLY A 1 95 ? 11.137 -1.197 -7.195 1.00 88.19 95 GLY A O 1
ATOM 724 N N . ALA A 1 96 ? 12.557 0.386 -6.418 1.00 86.00 96 ALA A N 1
ATOM 725 C CA . ALA A 1 96 ? 13.339 0.618 -7.617 1.00 86.00 96 ALA A CA 1
ATOM 726 C C . ALA A 1 96 ? 14.819 0.347 -7.320 1.00 86.00 96 ALA A C 1
ATOM 728 O O . ALA A 1 96 ? 15.324 0.765 -6.274 1.00 86.00 96 ALA A O 1
ATOM 729 N N . PHE A 1 97 ? 15.516 -0.298 -8.253 1.00 75.38 97 PHE A N 1
ATOM 730 C CA . PHE A 1 97 ? 16.956 -0.548 -8.188 1.00 75.38 97 PHE A CA 1
ATOM 731 C C . PHE A 1 97 ? 17.613 -0.014 -9.465 1.00 75.38 97 PHE A C 1
ATOM 733 O O . PHE A 1 97 ? 17.235 -0.380 -10.573 1.00 75.38 97 PHE A O 1
ATOM 740 N N . ALA A 1 98 ? 18.604 0.867 -9.319 1.00 67.56 98 ALA A N 1
ATOM 741 C CA . ALA A 1 98 ? 19.313 1.462 -10.451 1.00 67.56 98 ALA A CA 1
ATOM 742 C C . ALA A 1 98 ? 20.188 0.437 -11.183 1.00 67.56 98 ALA A C 1
ATOM 744 O O . ALA A 1 98 ? 20.407 0.582 -12.382 1.00 67.56 98 ALA A O 1
ATOM 745 N N . SER A 1 99 ? 20.665 -0.594 -10.469 1.00 60.62 99 SER A N 1
ATOM 746 C CA . SER A 1 99 ? 21.378 -1.745 -11.044 1.00 60.62 99 SER A CA 1
ATOM 747 C C . SER A 1 99 ? 20.550 -2.480 -12.088 1.00 60.62 99 SER A C 1
ATOM 749 O O . SER A 1 99 ? 21.113 -3.053 -13.012 1.00 60.62 99 SER A O 1
ATOM 751 N N . ASP A 1 100 ? 19.226 -2.412 -11.963 1.00 64.81 100 ASP A N 1
ATOM 752 C CA . ASP A 1 100 ? 18.297 -3.037 -12.897 1.00 64.81 100 ASP A CA 1
ATOM 753 C C . ASP A 1 100 ? 18.088 -2.152 -14.145 1.00 64.81 100 ASP A C 1
ATOM 755 O O . ASP A 1 100 ? 17.365 -2.524 -15.060 1.00 64.81 100 ASP A O 1
ATOM 759 N N . GLY A 1 101 ? 18.748 -0.984 -14.209 1.00 63.88 101 GLY A N 1
ATOM 760 C CA . GLY A 1 101 ? 18.828 -0.122 -15.392 1.00 63.88 101 GLY A CA 1
ATOM 761 C C . GLY A 1 101 ? 17.846 1.052 -15.423 1.00 63.88 101 GLY A C 1
ATOM 762 O O . GLY A 1 101 ? 17.837 1.801 -16.399 1.00 63.88 101 GLY A O 1
ATOM 763 N N . TYR A 1 102 ? 17.036 1.255 -14.377 1.00 72.44 102 TYR A N 1
ATOM 764 C CA . TYR A 1 102 ? 15.952 2.248 -14.388 1.00 72.44 102 TYR A CA 1
ATOM 765 C C . TYR A 1 102 ? 16.204 3.394 -13.411 1.00 72.44 102 TYR A C 1
ATOM 767 O O . TYR A 1 102 ? 15.959 3.285 -12.206 1.00 72.44 102 TYR A O 1
ATOM 775 N N . ARG A 1 103 ? 16.651 4.541 -13.927 1.00 83.00 103 ARG A N 1
ATOM 776 C CA . ARG A 1 103 ? 16.712 5.782 -13.138 1.00 83.00 103 ARG A CA 1
ATOM 777 C C . ARG A 1 103 ? 15.431 6.589 -13.295 1.00 83.00 103 ARG A C 1
ATOM 779 O O . ARG A 1 103 ? 15.033 7.271 -12.355 1.00 83.00 103 ARG A O 1
ATOM 786 N N . THR A 1 104 ? 14.789 6.473 -14.456 1.00 88.38 104 THR A N 1
ATOM 787 C CA . THR A 1 104 ? 13.569 7.201 -14.811 1.00 88.38 104 THR A CA 1
ATOM 788 C C . THR A 1 104 ? 12.418 6.278 -15.202 1.00 88.38 104 THR A C 1
ATOM 790 O O . THR A 1 104 ? 12.619 5.193 -15.756 1.00 88.38 104 THR A O 1
ATOM 793 N N . GLU A 1 105 ? 11.179 6.742 -15.019 1.00 87.62 105 GLU A N 1
ATOM 794 C CA . GLU A 1 105 ? 10.001 6.006 -15.501 1.00 87.62 105 GLU A CA 1
ATOM 795 C C . GLU A 1 105 ? 10.037 5.779 -17.026 1.00 87.62 105 GLU A C 1
ATOM 797 O O . GLU A 1 105 ? 9.563 4.757 -17.520 1.00 87.62 105 GLU A O 1
ATOM 802 N N . SER A 1 106 ? 10.592 6.725 -17.791 1.00 86.31 106 SER A N 1
ATOM 803 C CA . SER A 1 106 ? 10.696 6.604 -19.253 1.00 86.31 106 SER A CA 1
ATOM 804 C C . SER A 1 106 ? 11.581 5.423 -19.664 1.00 86.31 106 SER A C 1
ATOM 806 O O . SER A 1 106 ? 11.200 4.652 -20.542 1.00 86.31 106 SER A O 1
ATOM 808 N N . GLU A 1 107 ? 12.727 5.241 -19.000 1.00 83.75 107 GLU A N 1
ATOM 809 C CA . GLU A 1 107 ? 13.620 4.091 -19.208 1.00 83.75 107 GLU A CA 1
ATOM 810 C C . GLU A 1 107 ? 12.920 2.774 -18.859 1.00 83.75 107 GLU A C 1
ATOM 812 O O . GLU A 1 107 ? 12.904 1.855 -19.678 1.00 83.75 107 GLU A O 1
ATOM 817 N N . ALA A 1 108 ? 12.249 2.716 -17.703 1.00 82.44 108 ALA A N 1
ATOM 818 C CA . ALA A 1 108 ? 11.488 1.537 -17.288 1.00 82.44 108 ALA A CA 1
ATOM 819 C C . ALA A 1 108 ? 10.369 1.179 -18.283 1.00 82.44 108 ALA A C 1
ATOM 821 O O . ALA A 1 108 ? 10.186 0.011 -18.630 1.00 82.44 108 ALA A O 1
ATOM 822 N N . ARG A 1 109 ? 9.632 2.178 -18.793 1.00 82.19 109 ARG A N 1
ATOM 823 C CA . ARG A 1 109 ? 8.577 1.963 -19.798 1.00 82.19 109 ARG A CA 1
ATOM 824 C C . ARG A 1 109 ? 9.121 1.494 -21.137 1.00 82.19 109 ARG A C 1
ATOM 826 O O . ARG A 1 109 ? 8.488 0.651 -21.768 1.00 82.19 109 ARG A O 1
ATOM 833 N N . LYS A 1 110 ? 10.262 2.034 -21.578 1.00 79.88 110 LYS A N 1
ATOM 834 C CA . LYS A 1 110 ? 10.918 1.589 -22.813 1.00 79.88 110 LYS A CA 1
ATOM 835 C C . LYS A 1 110 ? 11.267 0.112 -22.740 1.00 79.88 110 LYS A C 1
ATOM 837 O O . LYS A 1 110 ? 11.022 -0.580 -23.716 1.00 79.88 110 LYS A O 1
ATOM 842 N N . LEU A 1 111 ? 11.773 -0.370 -21.604 1.00 74.19 111 LEU A N 1
ATOM 843 C CA . LEU A 1 111 ? 12.051 -1.795 -21.452 1.00 74.19 111 LEU A CA 1
ATOM 844 C C . LEU A 1 111 ? 10.765 -2.626 -21.350 1.00 74.19 111 LEU A C 1
ATOM 846 O O . 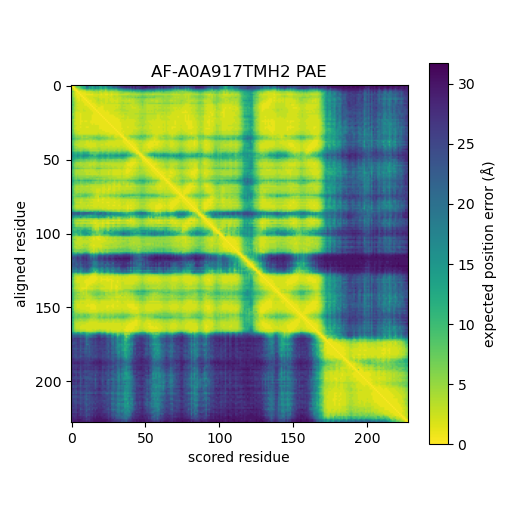LEU A 1 111 ? 10.650 -3.658 -22.001 1.00 74.19 111 LEU A O 1
ATOM 850 N N . PHE A 1 112 ? 9.763 -2.161 -20.599 1.00 75.44 112 PHE A N 1
ATOM 851 C CA . PHE A 1 112 ? 8.481 -2.866 -20.480 1.00 75.44 112 PHE A CA 1
ATOM 852 C C . PHE A 1 112 ? 7.788 -3.100 -21.838 1.00 75.44 112 PHE A C 1
ATOM 854 O O . PHE A 1 112 ? 7.173 -4.151 -22.048 1.00 75.44 112 PHE A O 1
ATOM 861 N N . HIS A 1 113 ? 7.891 -2.116 -22.739 1.00 73.44 113 HIS A N 1
ATOM 862 C CA . HIS A 1 113 ? 7.335 -2.130 -24.095 1.00 73.44 113 HIS A CA 1
ATOM 863 C C . HIS A 1 113 ? 8.370 -2.421 -25.190 1.00 73.44 113 HIS A C 1
ATOM 865 O O . HIS A 1 113 ? 8.042 -2.265 -26.368 1.00 73.44 113 HIS A O 1
ATOM 871 N N . ALA A 1 114 ? 9.599 -2.813 -24.842 1.00 65.25 114 ALA A N 1
ATOM 872 C CA . ALA A 1 114 ? 10.563 -3.254 -25.838 1.00 65.25 114 ALA A CA 1
ATOM 873 C C . ALA A 1 114 ? 9.923 -4.432 -26.584 1.00 65.25 114 ALA A C 1
ATOM 875 O O . ALA A 1 114 ? 9.498 -5.404 -25.959 1.00 65.25 114 ALA A O 1
ATOM 876 N N . ALA A 1 115 ? 9.740 -4.290 -27.900 1.00 51.50 115 ALA A N 1
ATOM 877 C CA . ALA A 1 115 ? 9.135 -5.337 -28.711 1.00 51.50 115 ALA A CA 1
ATOM 878 C C . ALA A 1 115 ? 9.914 -6.645 -28.513 1.00 51.50 115 ALA A C 1
ATOM 880 O O . ALA A 1 115 ? 11.140 -6.614 -28.395 1.00 51.50 115 ALA A O 1
ATOM 881 N N . GLU A 1 116 ? 9.219 -7.786 -28.557 1.00 51.22 116 GLU A N 1
ATOM 882 C CA . GLU A 1 116 ? 9.819 -9.134 -28.519 1.00 51.22 116 GLU A CA 1
ATOM 883 C C . GLU A 1 116 ? 10.945 -9.328 -29.564 1.00 51.22 116 GLU A C 1
ATOM 885 O O . GLU A 1 116 ? 11.711 -10.279 -29.491 1.00 51.22 116 GLU A O 1
ATOM 890 N N . SER A 1 117 ? 11.084 -8.420 -30.538 1.00 42.50 117 SER A N 1
ATOM 891 C CA . SER A 1 117 ? 11.922 -8.565 -31.726 1.00 42.50 117 SER A CA 1
ATOM 892 C C . SER A 1 117 ? 13.396 -8.161 -31.595 1.00 42.50 117 SER A C 1
ATOM 894 O O . SER A 1 117 ? 14.085 -8.185 -32.612 1.00 42.50 117 SER A O 1
ATOM 896 N N . ILE A 1 118 ? 13.910 -7.750 -30.429 1.00 46.00 118 ILE A N 1
ATOM 897 C CA . ILE A 1 118 ? 15.365 -7.483 -30.298 1.00 46.00 118 ILE A CA 1
ATOM 898 C C . ILE A 1 118 ? 16.136 -8.753 -29.914 1.00 46.00 118 ILE A C 1
ATOM 900 O O . ILE A 1 118 ? 17.356 -8.800 -30.053 1.00 46.00 118 ILE A O 1
ATOM 904 N N . SER A 1 119 ? 15.446 -9.825 -29.521 1.00 45.03 119 SER A N 1
ATOM 905 C CA . SER A 1 119 ? 16.114 -11.065 -29.163 1.00 45.03 119 SER A CA 1
ATOM 906 C C . SER A 1 119 ? 15.329 -12.287 -29.617 1.00 45.03 119 SER A C 1
ATOM 908 O O . SER A 1 119 ? 14.182 -12.482 -29.238 1.00 45.03 119 SER A O 1
ATOM 910 N N . SER A 1 120 ? 15.986 -13.168 -30.372 1.00 48.22 120 SER A N 1
ATOM 911 C CA . SER A 1 120 ? 15.551 -14.558 -30.560 1.00 48.22 120 SER A CA 1
ATOM 912 C C . SER A 1 120 ? 15.586 -15.368 -29.256 1.00 48.22 120 SER A C 1
ATOM 914 O O . SER A 1 120 ? 15.298 -16.563 -29.268 1.00 48.22 120 SER A O 1
ATOM 916 N N . ASP A 1 121 ? 15.991 -14.742 -28.149 1.00 48.16 121 ASP A N 1
ATOM 917 C CA . ASP A 1 121 ? 16.028 -15.328 -26.828 1.00 48.16 121 ASP A CA 1
ATOM 918 C C . ASP A 1 121 ? 14.671 -15.156 -26.117 1.00 48.16 121 ASP A C 1
ATOM 920 O O . ASP A 1 121 ? 14.321 -14.038 -25.717 1.00 48.16 121 ASP A O 1
ATOM 924 N N . PRO A 1 122 ? 13.917 -16.245 -25.872 1.00 44.91 122 PRO A N 1
ATOM 925 C CA . PRO A 1 122 ? 12.723 -16.201 -25.039 1.00 44.91 122 PRO A CA 1
ATOM 926 C C . PRO A 1 122 ? 13.015 -15.771 -23.591 1.00 44.91 122 PRO A C 1
ATOM 928 O O . PRO A 1 122 ? 12.059 -15.654 -22.826 1.00 44.91 122 PRO A O 1
ATOM 931 N N . PHE A 1 123 ? 14.277 -15.548 -23.199 1.00 42.19 123 PHE A N 1
ATOM 932 C CA . PHE A 1 123 ? 14.735 -15.037 -21.904 1.00 42.19 123 PHE A CA 1
ATOM 933 C C . PHE A 1 123 ? 15.096 -13.536 -21.883 1.00 42.19 123 PHE A C 1
ATOM 935 O O . PHE A 1 123 ? 15.442 -13.040 -20.817 1.00 42.19 123 PHE A O 1
ATOM 942 N N . ALA A 1 124 ? 14.912 -12.766 -22.969 1.00 49.03 124 ALA A N 1
ATOM 943 C CA . ALA A 1 124 ? 15.021 -11.290 -22.962 1.00 49.03 124 ALA A CA 1
ATOM 944 C C . ALA A 1 124 ? 13.821 -10.595 -22.266 1.00 49.03 124 ALA A C 1
ATOM 946 O O . ALA A 1 124 ? 13.196 -9.675 -22.796 1.00 49.03 124 ALA A O 1
ATOM 947 N N . ARG A 1 125 ? 13.427 -11.117 -21.100 1.00 52.59 125 ARG A N 1
ATOM 948 C CA . ARG A 1 125 ? 12.156 -10.846 -20.419 1.00 52.59 125 ARG A CA 1
ATOM 949 C C . ARG A 1 125 ? 12.195 -9.523 -19.650 1.00 52.59 125 ARG A C 1
ATOM 951 O O . ARG A 1 125 ? 13.231 -8.900 -19.478 1.00 52.59 125 ARG A O 1
ATOM 958 N N . ARG A 1 126 ? 11.021 -9.090 -19.181 1.00 60.19 126 ARG A N 1
ATOM 959 C CA . ARG A 1 126 ? 10.799 -7.927 -18.301 1.00 60.19 126 ARG A CA 1
ATOM 960 C C . ARG A 1 126 ? 11.504 -8.130 -16.951 1.00 60.19 126 ARG A C 1
ATOM 962 O O . ARG A 1 126 ? 10.850 -8.460 -15.966 1.00 60.19 126 ARG A O 1
ATOM 969 N N . GLU A 1 127 ? 12.824 -8.007 -16.908 1.00 61.66 127 GLU A N 1
ATOM 970 C CA . GLU A 1 127 ? 13.603 -8.312 -15.709 1.00 61.66 127 GLU A CA 1
ATOM 971 C C . GLU A 1 127 ? 13.360 -7.272 -14.611 1.00 61.66 127 GLU A C 1
ATOM 973 O O . GLU A 1 127 ? 13.520 -6.071 -14.827 1.00 61.66 127 GLU A O 1
ATOM 978 N N . ASN A 1 128 ? 12.966 -7.745 -13.426 1.00 70.06 128 ASN A N 1
ATOM 979 C CA . ASN A 1 128 ? 12.880 -6.976 -12.176 1.00 70.06 128 ASN A CA 1
ATOM 980 C C . ASN A 1 128 ? 12.079 -5.662 -12.261 1.00 70.06 128 ASN A C 1
ATOM 982 O O . ASN A 1 128 ? 12.223 -4.767 -11.429 1.00 70.06 128 ASN A O 1
ATOM 986 N N . LEU A 1 129 ? 11.183 -5.542 -13.244 1.00 83.25 129 LEU A N 1
ATOM 987 C CA . LEU A 1 129 ? 10.318 -4.379 -13.385 1.00 83.25 129 LEU A CA 1
ATOM 988 C C . LEU A 1 129 ? 9.215 -4.413 -12.329 1.00 83.25 129 LEU A C 1
ATOM 990 O O . LEU A 1 129 ? 8.630 -5.462 -12.051 1.00 83.25 129 LEU A O 1
ATOM 994 N N . THR A 1 130 ? 8.888 -3.242 -11.784 1.00 90.25 130 THR A N 1
ATOM 995 C CA . THR A 1 130 ? 7.721 -3.066 -10.918 1.00 90.25 130 THR A CA 1
ATOM 996 C C . THR A 1 130 ? 6.788 -2.009 -11.501 1.00 90.25 130 THR A C 1
ATOM 998 O O . THR A 1 130 ? 7.162 -0.846 -11.640 1.00 90.25 130 THR A O 1
ATOM 1001 N N . GLU A 1 131 ? 5.562 -2.409 -11.832 1.00 92.06 131 GLU A N 1
ATOM 1002 C CA . GLU A 1 131 ? 4.467 -1.506 -12.193 1.00 92.06 131 GLU A CA 1
ATOM 1003 C C . GLU A 1 131 ? 3.581 -1.301 -10.966 1.00 92.06 131 GLU A C 1
ATOM 1005 O O . GLU A 1 131 ? 3.188 -2.255 -10.291 1.00 92.06 131 GLU A O 1
ATOM 1010 N N . VAL A 1 132 ? 3.245 -0.047 -10.693 1.00 94.44 132 VAL A N 1
ATOM 1011 C CA . VAL A 1 132 ? 2.347 0.345 -9.618 1.00 94.44 132 VAL A CA 1
ATOM 1012 C C . VAL A 1 132 ? 1.156 1.072 -10.220 1.00 94.44 132 VAL A C 1
ATOM 1014 O O . VAL A 1 132 ? 1.287 2.160 -10.784 1.00 94.44 132 VAL A O 1
ATOM 1017 N N . ARG A 1 133 ? -0.032 0.491 -10.074 1.00 95.44 133 ARG A N 1
ATOM 1018 C CA . ARG A 1 133 ? -1.296 1.185 -10.308 1.00 95.44 133 ARG A CA 1
ATOM 1019 C C . ARG A 1 133 ? -1.892 1.584 -8.973 1.00 95.44 133 ARG A C 1
ATOM 1021 O O . ARG A 1 133 ? -2.067 0.749 -8.099 1.00 95.44 133 ARG A O 1
ATOM 1028 N N . ILE A 1 134 ? -2.226 2.853 -8.825 1.00 94.69 134 ILE A N 1
ATOM 1029 C CA . ILE A 1 134 ? -2.724 3.417 -7.579 1.00 94.69 134 ILE A CA 1
ATOM 1030 C C . ILE A 1 134 ? -3.951 4.287 -7.858 1.00 94.69 134 ILE A C 1
ATOM 1032 O O . ILE A 1 134 ? -3.981 5.059 -8.821 1.00 94.69 134 ILE A O 1
ATOM 1036 N N . SER A 1 135 ? -4.967 4.133 -7.015 1.00 94.25 135 SER A N 1
ATOM 1037 C CA . SER A 1 135 ? -6.222 4.884 -7.023 1.00 94.25 135 SER A CA 1
ATOM 1038 C C . SER A 1 135 ? -6.397 5.538 -5.652 1.00 94.25 135 SER A C 1
ATOM 1040 O O . SER A 1 135 ? -6.370 4.831 -4.646 1.00 94.25 135 SER A O 1
ATOM 1042 N N . GLY A 1 136 ? -6.537 6.866 -5.621 1.00 91.62 136 GLY A N 1
ATOM 1043 C CA . GLY A 1 136 ? -6.649 7.654 -4.384 1.00 91.62 136 GLY A CA 1
ATOM 1044 C C . GLY A 1 136 ? -5.307 7.984 -3.723 1.00 91.62 136 GLY A C 1
ATOM 1045 O O . GLY A 1 136 ? -4.238 7.664 -4.260 1.00 91.62 136 GLY A O 1
ATOM 1046 N N . GLY A 1 137 ? -5.364 8.642 -2.564 1.00 90.38 137 GLY A N 1
ATOM 1047 C CA . GLY A 1 137 ? -4.189 9.100 -1.815 1.00 90.38 137 GLY A CA 1
ATOM 1048 C C . GLY A 1 137 ? -3.634 10.437 -2.306 1.00 90.38 137 GLY A C 1
ATOM 1049 O O . GLY A 1 137 ? -2.447 10.715 -2.111 1.00 90.38 137 GLY A O 1
ATOM 1050 N N . LEU A 1 138 ? -4.441 11.251 -2.990 1.00 92.88 138 LEU A N 1
ATOM 1051 C CA . LEU A 1 138 ? -4.061 12.618 -3.344 1.00 92.88 138 LEU A CA 1
ATOM 1052 C C . LEU A 1 138 ? -4.058 13.528 -2.104 1.00 92.88 138 LEU A C 1
ATOM 1054 O O . LEU A 1 138 ? -4.689 13.212 -1.094 1.00 92.88 138 LEU A O 1
ATOM 1058 N N . PRO A 1 139 ? -3.352 14.670 -2.153 1.00 85.56 139 PRO A N 1
ATOM 1059 C CA . PRO A 1 139 ? -3.456 15.676 -1.105 1.00 85.56 139 PRO A CA 1
ATOM 1060 C C . PRO A 1 139 ? -4.912 16.133 -0.931 1.00 85.56 139 PRO A C 1
ATOM 1062 O O . PRO A 1 139 ? -5.525 16.612 -1.881 1.00 85.56 139 PRO A O 1
ATOM 1065 N N . GLY A 1 140 ? -5.449 15.990 0.282 1.00 79.69 140 GLY A N 1
ATOM 1066 C CA . GLY A 1 140 ? -6.829 16.365 0.601 1.00 79.69 140 GLY A CA 1
ATOM 1067 C C . GLY A 1 140 ? -7.892 15.329 0.224 1.00 79.69 140 GLY A C 1
ATOM 1068 O O . GLY A 1 140 ? -9.069 15.590 0.468 1.00 79.69 140 GLY A O 1
ATOM 1069 N N . ASP A 1 141 ? -7.512 14.166 -0.323 1.00 82.00 141 ASP A N 1
ATOM 1070 C CA . ASP A 1 141 ? -8.450 13.049 -0.469 1.00 82.00 141 ASP A CA 1
ATOM 1071 C C . ASP A 1 141 ? -8.949 12.601 0.915 1.00 82.00 141 ASP A C 1
ATOM 1073 O O . ASP A 1 141 ? -8.183 12.493 1.875 1.00 82.00 141 ASP A O 1
ATOM 1077 N N . GLY A 1 142 ? -10.250 12.319 0.999 1.00 79.44 142 GLY A N 1
ATOM 1078 C CA . GLY A 1 142 ? -10.836 11.559 2.098 1.00 79.44 142 GLY A CA 1
ATOM 1079 C C . GLY A 1 142 ? -10.808 10.050 1.820 1.00 79.44 142 GLY A C 1
ATOM 1080 O O . GLY A 1 142 ? -10.509 9.630 0.697 1.00 79.44 142 GLY A O 1
ATOM 1081 N N . PRO A 1 143 ? -11.165 9.215 2.811 1.00 79.56 143 PRO A N 1
ATOM 1082 C CA . PRO A 1 143 ? -11.239 7.771 2.618 1.00 79.56 143 PRO A CA 1
ATOM 1083 C C . PRO A 1 143 ? -12.294 7.405 1.562 1.00 79.56 143 PRO A C 1
ATOM 1085 O O . PRO A 1 143 ? -13.430 7.875 1.613 1.00 79.56 143 PRO A O 1
ATOM 1088 N N . SER A 1 144 ? -11.942 6.531 0.613 1.00 81.94 144 SER A N 1
ATOM 1089 C CA . SER A 1 144 ? -12.873 6.011 -0.395 1.00 81.94 144 SER A CA 1
ATOM 1090 C C . SER A 1 144 ? -12.782 4.495 -0.543 1.00 81.94 144 SER A C 1
ATOM 1092 O O . SER A 1 144 ? -11.696 3.932 -0.668 1.00 81.94 144 SER A O 1
ATOM 1094 N N . THR A 1 145 ? -13.927 3.817 -0.639 1.00 76.44 145 THR A N 1
ATOM 1095 C CA . THR A 1 145 ? -14.027 2.366 -0.914 1.00 76.44 145 THR A CA 1
ATOM 1096 C C . THR A 1 145 ? -13.425 1.949 -2.259 1.00 76.44 145 THR A C 1
ATOM 1098 O O . THR A 1 145 ? -13.185 0.771 -2.500 1.00 76.44 145 THR A O 1
ATOM 1101 N N . THR A 1 146 ? -13.170 2.909 -3.152 1.00 83.62 146 THR A N 1
ATOM 1102 C CA . THR A 1 146 ? -12.549 2.659 -4.461 1.00 83.62 146 THR A CA 1
ATOM 1103 C C . THR A 1 146 ? -11.025 2.777 -4.442 1.00 83.62 146 THR A C 1
ATOM 1105 O O . THR A 1 146 ? -10.380 2.566 -5.475 1.00 83.62 146 THR A O 1
ATOM 1108 N N . ASP A 1 147 ? -10.443 3.133 -3.295 1.00 90.00 147 ASP A N 1
ATOM 1109 C CA . ASP A 1 147 ? -9.001 3.254 -3.151 1.00 90.00 147 ASP A CA 1
ATOM 1110 C C . ASP A 1 147 ? -8.336 1.889 -3.218 1.00 90.00 147 ASP A C 1
ATOM 1112 O O . ASP A 1 147 ? -8.740 0.917 -2.573 1.00 90.00 147 ASP A O 1
ATOM 1116 N N . LYS A 1 148 ? -7.280 1.824 -4.022 1.00 93.25 148 LYS A N 1
ATOM 1117 C CA . LYS A 1 148 ? -6.556 0.584 -4.270 1.00 93.25 148 LYS A CA 1
ATOM 1118 C C . LYS A 1 148 ? -5.133 0.851 -4.707 1.00 93.25 148 LYS A C 1
ATOM 1120 O O . LYS A 1 148 ? -4.819 1.867 -5.326 1.00 93.25 148 LYS A O 1
ATOM 1125 N N . LEU A 1 149 ? -4.295 -0.134 -4.454 1.00 95.50 149 LEU A N 1
ATOM 1126 C CA . LEU A 1 149 ? -2.928 -0.215 -4.918 1.00 95.50 149 LEU A CA 1
ATOM 1127 C C . LEU A 1 149 ? -2.732 -1.597 -5.542 1.00 95.50 149 LEU A C 1
ATOM 1129 O O . LEU A 1 149 ? -3.000 -2.614 -4.921 1.00 95.50 149 LEU A O 1
ATOM 1133 N N . ILE A 1 150 ? -2.271 -1.645 -6.781 1.00 95.56 150 ILE A N 1
ATOM 1134 C CA . ILE A 1 150 ? -1.928 -2.874 -7.487 1.00 95.56 150 ILE A CA 1
ATOM 1135 C C . ILE A 1 150 ? -0.448 -2.784 -7.815 1.00 95.56 150 ILE A C 1
ATOM 1137 O O . ILE A 1 150 ? -0.022 -1.891 -8.545 1.00 95.56 150 ILE A O 1
ATOM 1141 N N . VAL A 1 151 ? 0.327 -3.712 -7.274 1.00 94.88 151 VAL A N 1
ATOM 1142 C CA . VAL A 1 151 ? 1.761 -3.832 -7.507 1.00 94.88 151 VAL A CA 1
ATOM 1143 C C . VAL A 1 151 ? 1.994 -5.079 -8.341 1.00 94.88 151 VAL A C 1
ATOM 1145 O O . VAL A 1 151 ? 1.634 -6.180 -7.931 1.00 94.88 151 VAL A O 1
ATOM 1148 N N . ARG A 1 152 ? 2.618 -4.922 -9.502 1.00 92.88 152 ARG A N 1
ATOM 1149 C CA . ARG A 1 152 ? 3.038 -6.035 -10.354 1.00 92.88 152 ARG A CA 1
ATOM 1150 C C . ARG A 1 152 ? 4.543 -6.053 -10.435 1.00 92.88 152 ARG A C 1
ATOM 1152 O O . ARG A 1 152 ? 5.141 -5.047 -10.797 1.00 92.88 152 ARG A O 1
ATOM 1159 N N . ARG A 1 153 ? 5.140 -7.188 -10.089 1.00 90.25 153 ARG A N 1
ATOM 1160 C CA . ARG A 1 153 ? 6.588 -7.393 -10.124 1.00 90.25 153 ARG A CA 1
ATOM 1161 C C . ARG A 1 153 ? 6.909 -8.554 -11.038 1.00 90.25 153 ARG A C 1
ATOM 1163 O O . ARG A 1 153 ? 6.440 -9.663 -10.780 1.00 90.25 153 ARG A O 1
ATOM 1170 N N . TRP A 1 154 ? 7.711 -8.307 -12.062 1.00 86.25 154 TRP A N 1
ATOM 1171 C CA . TRP A 1 154 ? 8.220 -9.342 -12.956 1.00 86.25 154 TRP A CA 1
ATOM 1172 C C . TRP A 1 154 ? 9.622 -9.756 -12.509 1.00 86.25 154 TRP A C 1
ATOM 1174 O O . TRP A 1 154 ? 10.419 -8.904 -12.132 1.00 86.25 154 TRP A O 1
ATOM 1184 N N . ASN A 1 155 ? 9.923 -11.055 -12.515 1.00 79.06 155 ASN A N 1
ATOM 1185 C CA . ASN A 1 155 ? 11.284 -11.556 -12.290 1.00 79.06 155 ASN A CA 1
ATOM 1186 C C . ASN A 1 155 ? 12.031 -11.770 -13.622 1.00 79.06 155 ASN A C 1
ATOM 1188 O O . ASN A 1 155 ? 11.462 -11.581 -14.697 1.00 79.06 155 ASN A O 1
ATOM 1192 N N . SER A 1 156 ? 13.290 -12.213 -13.561 1.00 72.75 156 SER A N 1
ATOM 1193 C CA . SER A 1 156 ? 14.099 -12.550 -14.749 1.00 72.75 156 SER A CA 1
ATOM 1194 C C . SER A 1 156 ? 13.478 -13.643 -15.629 1.00 72.75 156 SER A C 1
ATOM 1196 O O . SER A 1 156 ? 13.648 -13.658 -16.842 1.00 72.75 156 SER A O 1
ATOM 1198 N N . ALA A 1 157 ? 12.660 -14.522 -15.050 1.00 73.00 157 ALA A N 1
ATOM 1199 C CA . ALA A 1 157 ? 11.877 -15.498 -15.798 1.00 73.00 157 ALA A CA 1
ATOM 1200 C C . ALA A 1 157 ? 10.577 -14.908 -16.389 1.00 73.00 157 ALA A C 1
ATOM 1202 O O . ALA A 1 157 ? 9.753 -15.662 -16.900 1.00 73.00 157 ALA A O 1
ATOM 1203 N N . GLY A 1 158 ? 10.354 -13.589 -16.341 1.00 73.94 158 GLY A N 1
ATOM 1204 C CA . GLY A 1 158 ? 9.145 -12.911 -16.837 1.00 73.94 158 GLY A CA 1
ATOM 1205 C C . GLY A 1 158 ? 7.856 -13.291 -16.106 1.00 73.94 158 GLY A C 1
ATOM 1206 O O . GLY A 1 158 ? 6.764 -12.923 -16.537 1.00 73.94 158 GLY A O 1
ATOM 1207 N N . VAL A 1 159 ? 7.969 -14.007 -14.989 1.00 80.31 159 VAL A N 1
ATOM 1208 C CA . VAL A 1 159 ? 6.849 -14.359 -14.124 1.00 80.31 159 VAL A CA 1
ATOM 1209 C C . VAL A 1 159 ? 6.440 -13.123 -13.338 1.00 80.31 159 VAL A C 1
ATOM 1211 O O . VAL A 1 159 ? 7.259 -12.546 -12.624 1.00 80.31 159 VAL A O 1
ATOM 1214 N N . CYS A 1 160 ? 5.162 -12.744 -13.431 1.00 87.44 160 CYS A N 1
ATOM 1215 C CA . CYS A 1 160 ? 4.616 -11.640 -12.649 1.00 87.44 160 CYS A CA 1
ATOM 1216 C C . CYS A 1 160 ? 3.904 -12.113 -11.384 1.00 87.44 160 CYS A C 1
ATOM 1218 O O . CYS A 1 160 ? 2.920 -12.861 -11.452 1.00 87.44 160 CYS A O 1
ATOM 1220 N N . LYS A 1 161 ? 4.371 -11.594 -10.246 1.00 90.88 161 LYS A N 1
ATOM 1221 C CA . LYS A 1 161 ? 3.656 -11.580 -8.971 1.00 90.88 161 LYS A CA 1
ATOM 1222 C C . LYS A 1 161 ? 2.831 -10.297 -8.893 1.00 90.88 161 LYS A C 1
ATOM 1224 O O . LYS A 1 161 ? 3.390 -9.201 -8.887 1.00 90.88 161 LYS A O 1
ATOM 1229 N N . GLU A 1 162 ? 1.513 -10.442 -8.850 1.00 92.56 162 GLU A N 1
ATOM 1230 C CA . GLU A 1 162 ? 0.567 -9.344 -8.656 1.00 92.56 162 GLU A CA 1
ATOM 1231 C C . GLU A 1 162 ? 0.104 -9.331 -7.198 1.00 92.56 162 GLU A C 1
ATOM 1233 O O . GLU A 1 162 ? -0.377 -10.342 -6.690 1.00 92.56 162 GLU A O 1
ATOM 1238 N N . THR A 1 163 ? 0.241 -8.182 -6.543 1.00 93.88 163 THR A N 1
ATOM 1239 C CA . THR A 1 163 ? -0.294 -7.903 -5.211 1.00 93.88 163 THR A CA 1
ATOM 1240 C C . THR A 1 163 ? -1.316 -6.781 -5.336 1.00 93.88 163 THR A C 1
ATOM 1242 O O . THR A 1 163 ? -0.978 -5.660 -5.712 1.00 93.88 163 THR A O 1
ATOM 1245 N N . VAL A 1 164 ? -2.573 -7.086 -5.035 1.00 93.75 164 VAL A N 1
ATOM 1246 C CA . VAL A 1 164 ? -3.686 -6.141 -4.988 1.00 93.75 164 VAL A CA 1
ATOM 1247 C C . VAL A 1 164 ? -3.959 -5.809 -3.531 1.00 93.75 164 VAL A C 1
ATOM 1249 O O . VAL A 1 164 ? -4.191 -6.693 -2.716 1.00 93.75 164 VAL A O 1
ATOM 1252 N N . VAL A 1 165 ? -3.942 -4.527 -3.213 1.00 93.62 165 VAL A N 1
ATOM 1253 C CA . VAL A 1 165 ? -4.242 -3.976 -1.899 1.00 93.62 165 VAL A CA 1
ATOM 1254 C C . VAL A 1 165 ? -5.466 -3.098 -2.062 1.00 93.62 165 VAL A C 1
ATOM 1256 O O . VAL A 1 165 ? -5.449 -2.137 -2.835 1.00 93.62 165 VAL A O 1
ATOM 1259 N N . VAL A 1 166 ? -6.535 -3.438 -1.361 1.00 90.81 166 VAL A N 1
ATOM 1260 C CA . VAL A 1 166 ? -7.740 -2.613 -1.296 1.00 90.81 166 VAL A CA 1
ATOM 1261 C C . VAL A 1 166 ? -7.893 -2.074 0.109 1.00 90.81 166 VAL A C 1
ATOM 1263 O O . VAL A 1 166 ? -7.568 -2.746 1.092 1.00 90.81 166 VAL A O 1
ATOM 1266 N N . PHE A 1 167 ? -8.368 -0.841 0.180 1.00 86.00 167 PHE A N 1
ATOM 1267 C CA . PHE A 1 167 ? -8.599 -0.157 1.432 1.00 86.00 167 PHE A CA 1
ATOM 1268 C C . PHE A 1 167 ? -10.106 -0.097 1.632 1.00 86.00 167 PHE A C 1
ATOM 1270 O O . PHE A 1 167 ? -10.833 0.422 0.786 1.00 86.00 167 PHE A O 1
ATOM 1277 N N . ASP A 1 168 ? -10.584 -0.635 2.742 1.00 74.12 168 ASP A N 1
ATOM 1278 C CA . ASP A 1 168 ? -11.976 -0.474 3.134 1.00 74.12 168 ASP A CA 1
ATOM 1279 C C . ASP A 1 168 ? -12.140 0.883 3.818 1.00 74.12 168 ASP A C 1
ATOM 1281 O O . ASP A 1 168 ? -11.173 1.403 4.378 1.00 74.12 168 ASP A O 1
ATOM 1285 N N . ALA A 1 169 ? -13.309 1.518 3.742 1.00 56.31 169 ALA A N 1
ATOM 1286 C CA . ALA A 1 169 ? -13.526 2.828 4.372 1.00 56.31 169 ALA A CA 1
ATOM 1287 C C . ALA A 1 169 ? -13.215 2.801 5.881 1.00 56.31 169 ALA A C 1
ATOM 1289 O O . ALA A 1 169 ? -12.915 3.841 6.459 1.00 56.31 169 ALA A O 1
ATOM 1290 N N . GLY A 1 170 ? -13.203 1.606 6.487 1.00 51.09 170 GLY A N 1
ATOM 1291 C CA . GLY A 1 170 ? -13.198 1.453 7.930 1.00 51.09 170 GLY A CA 1
ATOM 1292 C C . GLY A 1 170 ? -14.504 2.006 8.513 1.00 51.09 170 GLY A C 1
ATOM 1293 O O . GLY A 1 170 ? -15.242 2.721 7.833 1.00 51.09 170 GLY A O 1
ATOM 1294 N N . PRO A 1 171 ? -14.836 1.682 9.766 1.00 52.91 171 PRO A N 1
ATOM 1295 C CA . PRO A 1 171 ? -15.774 2.522 10.502 1.00 52.91 171 PRO A CA 1
ATOM 1296 C C . PRO A 1 171 ? -15.241 3.964 10.503 1.00 52.91 171 PRO A C 1
ATOM 1298 O O . PRO A 1 171 ? -14.024 4.162 10.606 1.00 52.91 171 PRO A O 1
ATOM 1301 N N . SER A 1 172 ? -16.113 4.970 10.376 1.00 60.84 172 SER A N 1
ATOM 1302 C CA . SER A 1 172 ? -1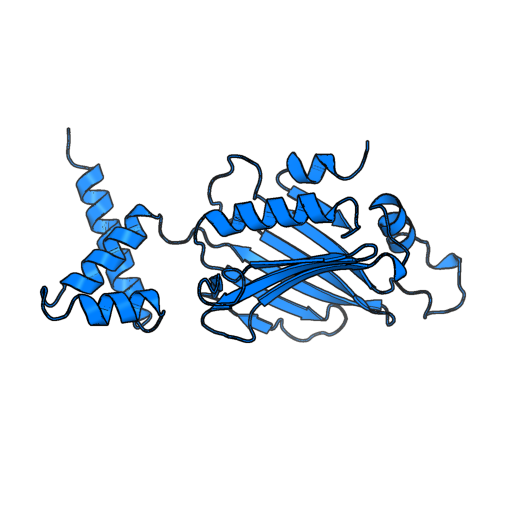5.668 6.365 10.494 1.00 60.84 172 SER A CA 1
ATOM 1303 C C . SER A 1 172 ? -14.939 6.557 11.829 1.00 60.84 172 SER A C 1
ATOM 1305 O O . SER A 1 172 ? -15.245 5.882 12.811 1.00 60.84 172 SER A O 1
ATOM 1307 N N . GLU A 1 173 ? -13.960 7.463 11.904 1.00 60.72 173 GLU A N 1
ATOM 1308 C CA . GLU A 1 173 ? -13.180 7.658 13.138 1.00 60.72 173 GLU A CA 1
ATOM 1309 C C . GLU A 1 173 ? -14.084 7.913 14.364 1.00 60.72 173 GLU A C 1
ATOM 1311 O O . GLU A 1 173 ? -13.788 7.452 15.468 1.00 60.72 173 GLU A 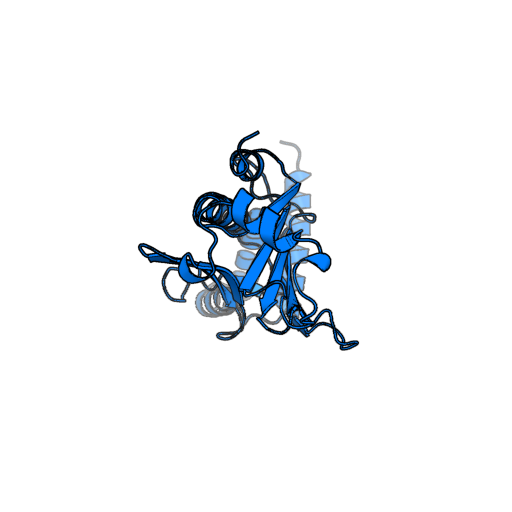O 1
ATOM 1316 N N . GLY A 1 174 ? -15.226 8.582 14.156 1.00 61.72 174 GLY A N 1
ATOM 1317 C CA . GLY A 1 174 ? -16.269 8.769 15.165 1.00 61.72 174 GLY A CA 1
ATOM 1318 C C . GLY A 1 174 ? -16.946 7.462 15.586 1.00 61.72 174 GLY A C 1
ATOM 1319 O O . GLY A 1 174 ? -16.987 7.161 16.777 1.00 61.72 174 GLY A O 1
ATOM 1320 N N . GLU A 1 175 ? -17.415 6.656 14.631 1.00 70.88 175 GLU A N 1
ATOM 1321 C CA . GLU A 1 175 ? -18.034 5.350 14.902 1.00 70.88 175 GLU A CA 1
ATOM 1322 C C . GLU A 1 175 ? -17.049 4.375 15.551 1.00 70.88 175 GLU A C 1
ATOM 1324 O O . GLU A 1 175 ? -17.409 3.681 16.495 1.00 70.88 175 GLU A O 1
ATOM 1329 N N . TYR A 1 176 ? -15.787 4.356 15.117 1.00 74.62 176 TYR A N 1
ATOM 1330 C CA . TYR A 1 176 ? -14.761 3.495 15.702 1.00 74.62 176 TYR A CA 1
ATOM 1331 C C . TYR A 1 176 ? -14.444 3.882 17.148 1.00 74.62 176 TYR A C 1
ATOM 1333 O O . TYR A 1 176 ? -14.352 3.017 18.021 1.00 74.62 176 TYR A O 1
ATOM 1341 N N . ARG A 1 177 ? -14.310 5.186 17.436 1.00 73.38 177 ARG A N 1
ATOM 1342 C CA . ARG A 1 177 ? -14.103 5.680 18.807 1.00 73.38 177 ARG A CA 1
ATOM 1343 C C . ARG A 1 177 ? -15.311 5.389 19.692 1.00 73.38 177 ARG A C 1
ATOM 1345 O O . ARG A 1 177 ? -15.119 4.967 20.831 1.00 73.38 177 ARG A O 1
ATOM 1352 N N . ALA A 1 178 ? -16.525 5.575 19.175 1.00 80.44 178 ALA A N 1
ATOM 1353 C CA . ALA A 1 178 ? -17.758 5.248 19.882 1.00 80.44 178 ALA A CA 1
ATOM 1354 C C . ALA A 1 178 ? -17.862 3.738 20.155 1.00 80.44 178 ALA A C 1
ATOM 1356 O O . ALA A 1 178 ? -18.097 3.349 21.296 1.00 80.44 178 ALA A O 1
ATOM 1357 N N . ALA A 1 179 ? -17.576 2.884 19.169 1.00 86.25 179 ALA A N 1
ATOM 1358 C CA . ALA A 1 179 ? -17.573 1.428 19.317 1.00 86.25 179 ALA A CA 1
ATOM 1359 C C . ALA A 1 179 ? -16.536 0.961 20.346 1.00 86.25 179 ALA A C 1
ATOM 1361 O O . ALA A 1 179 ? -16.862 0.198 21.255 1.00 86.25 179 ALA A O 1
ATOM 1362 N N . ARG A 1 180 ? -15.305 1.485 20.268 1.00 86.25 180 ARG A N 1
ATOM 1363 C CA . ARG A 1 180 ? -14.233 1.216 21.237 1.00 86.25 180 ARG A CA 1
ATOM 1364 C C . ARG A 1 180 ? -14.628 1.653 22.649 1.00 86.25 180 ARG A C 1
ATOM 1366 O O . ARG A 1 180 ? -14.395 0.918 23.609 1.00 86.25 180 ARG A O 1
ATOM 1373 N N . TRP A 1 181 ? -15.224 2.839 22.791 1.00 84.12 181 TRP A N 1
ATOM 1374 C CA . TRP A 1 181 ? -15.687 3.344 24.084 1.00 84.12 181 TRP A CA 1
ATOM 1375 C C . TRP A 1 181 ? -16.811 2.477 24.657 1.00 84.12 181 TRP A C 1
ATOM 1377 O O . TRP A 1 181 ? -16.724 2.076 25.819 1.00 84.12 181 TRP A O 1
ATOM 1387 N N . LEU A 1 182 ? -17.816 2.134 23.847 1.00 88.50 182 LEU A N 1
ATOM 1388 C CA . LEU A 1 182 ? -18.913 1.251 24.240 1.00 88.50 182 LEU A CA 1
ATOM 1389 C C . LEU A 1 182 ? -18.360 -0.104 24.689 1.00 88.50 182 LEU A C 1
ATOM 1391 O O . LEU A 1 182 ? -18.599 -0.508 25.824 1.00 88.50 182 LEU A O 1
ATOM 1395 N N . TYR A 1 183 ? -17.530 -0.752 23.870 1.00 88.56 183 TYR A N 1
ATOM 1396 C CA . TYR A 1 183 ? -16.909 -2.033 24.204 1.00 88.56 183 TYR A CA 1
ATOM 1397 C C . TYR A 1 183 ? -16.196 -2.008 25.562 1.00 88.56 183 TYR A C 1
ATOM 1399 O O . TYR A 1 183 ? -16.483 -2.848 26.420 1.00 88.56 183 TYR A O 1
ATOM 1407 N N . GLY A 1 184 ? -15.326 -1.019 25.798 1.00 86.75 184 GLY A N 1
ATOM 1408 C CA . GLY A 1 184 ? -14.589 -0.901 27.057 1.00 86.75 184 GLY A CA 1
ATOM 1409 C C . GLY A 1 184 ? -15.502 -0.724 28.276 1.00 86.75 184 GLY A C 1
ATOM 1410 O O . GLY A 1 184 ? -15.251 -1.312 29.328 1.00 86.75 184 GLY A O 1
ATOM 1411 N N . ASN A 1 185 ? -16.588 0.040 28.136 1.00 86.44 185 ASN A N 1
ATOM 1412 C CA . ASN A 1 185 ? -17.423 0.474 29.262 1.00 86.44 185 ASN A CA 1
ATOM 1413 C C . ASN A 1 185 ? -18.632 -0.427 29.560 1.00 86.44 185 ASN A C 1
ATOM 1415 O O . ASN A 1 185 ? -19.299 -0.241 30.575 1.00 86.44 185 ASN A O 1
ATOM 1419 N N . THR A 1 186 ? -18.896 -1.451 28.752 1.00 84.81 186 THR A N 1
ATOM 1420 C CA . THR A 1 186 ? -20.114 -2.284 28.862 1.00 84.81 186 THR A CA 1
ATOM 1421 C C . THR A 1 186 ? -20.282 -3.109 30.131 1.00 84.81 186 THR A C 1
ATOM 1423 O O . THR A 1 186 ? -21.403 -3.486 30.449 1.00 84.81 186 THR A O 1
ATOM 1426 N N . LEU A 1 187 ? -19.205 -3.382 30.872 1.00 75.25 187 LEU A N 1
ATOM 1427 C CA . LEU A 1 187 ? -19.277 -4.076 32.178 1.00 75.25 187 LEU A CA 1
ATOM 1428 C C . LEU A 1 187 ? -18.828 -3.161 33.329 1.00 75.25 187 LEU A C 1
ATOM 1430 O O . LEU A 1 187 ? -18.563 -3.633 34.429 1.00 75.25 187 LEU A O 1
ATOM 1434 N N . GLY A 1 188 ? -18.717 -1.855 33.072 1.00 76.12 188 GLY A N 1
ATOM 1435 C CA . GLY A 1 188 ? -18.271 -0.867 34.048 1.00 76.12 188 GLY A CA 1
ATOM 1436 C C . GLY A 1 188 ? -16.748 -0.648 34.105 1.00 76.12 188 GLY A C 1
ATOM 1437 O O . GLY A 1 188 ? -15.972 -1.369 33.468 1.00 76.12 188 GLY A O 1
ATOM 1438 N N . PRO A 1 189 ? -16.310 0.365 34.882 1.00 77.25 189 PRO A N 1
ATOM 1439 C CA . PRO A 1 189 ? -14.957 0.930 34.839 1.00 77.25 189 PRO A CA 1
ATOM 1440 C C . PRO A 1 189 ? -13.842 -0.045 35.236 1.00 77.25 189 PRO A C 1
ATOM 1442 O O . PRO A 1 189 ? -12.727 0.070 34.733 1.00 77.25 189 PRO A O 1
ATOM 1445 N N . ALA A 1 190 ? -14.139 -1.037 36.080 1.00 78.81 190 ALA A N 1
ATOM 1446 C CA . ALA A 1 190 ? -13.165 -2.032 36.533 1.00 78.81 190 ALA A CA 1
ATOM 1447 C C . ALA A 1 190 ? -12.634 -2.937 35.404 1.00 78.81 190 ALA A C 1
ATOM 1449 O O . ALA A 1 190 ? -11.568 -3.525 35.543 1.00 78.81 190 ALA A O 1
ATOM 1450 N N . HIS A 1 191 ? -13.356 -3.032 34.284 1.00 79.56 191 HIS A N 1
ATOM 1451 C CA . HIS A 1 191 ? -13.022 -3.904 33.154 1.00 79.56 191 HIS A CA 1
ATOM 1452 C C . HIS A 1 191 ? -12.639 -3.128 31.885 1.00 79.56 191 HIS A C 1
ATOM 1454 O O . HIS A 1 191 ? -12.526 -3.730 30.815 1.00 79.56 191 HIS A O 1
ATOM 1460 N N . VAL A 1 192 ? -12.506 -1.799 31.975 1.00 83.38 192 VAL A N 1
ATOM 1461 C CA . VAL A 1 192 ? -12.237 -0.930 30.818 1.00 83.38 192 VAL A CA 1
ATOM 1462 C C . VAL A 1 192 ? -10.808 -1.112 30.320 1.00 83.38 192 VAL A C 1
ATOM 1464 O O . VAL A 1 192 ? -10.616 -1.284 29.123 1.00 83.38 192 VAL A O 1
ATOM 1467 N N . GLY A 1 193 ? -9.820 -1.105 31.222 1.00 82.00 193 GLY A N 1
ATOM 1468 C CA . GLY A 1 193 ? -8.397 -1.151 30.862 1.00 82.00 193 GLY A CA 1
ATOM 1469 C C . GLY A 1 193 ? -8.051 -2.359 29.994 1.00 82.00 193 GLY A C 1
ATOM 1470 O O . GLY A 1 193 ? -7.695 -2.197 28.829 1.00 82.00 193 GLY A O 1
ATOM 1471 N N . ASP A 1 194 ? -8.267 -3.561 30.529 1.00 83.00 194 ASP A N 1
ATOM 1472 C CA . ASP A 1 194 ? -7.928 -4.820 29.855 1.00 83.00 194 ASP A CA 1
ATOM 1473 C C . ASP A 1 194 ? -8.663 -4.999 28.524 1.00 83.00 194 ASP A C 1
ATOM 1475 O O . ASP A 1 194 ? -8.118 -5.553 27.571 1.00 83.00 194 ASP A O 1
ATOM 1479 N N . ARG A 1 195 ? -9.908 -4.520 28.426 1.00 84.00 195 ARG A N 1
ATOM 1480 C CA . ARG A 1 195 ? -10.691 -4.637 27.193 1.00 84.00 195 ARG A CA 1
ATOM 1481 C C . ARG A 1 195 ? -10.279 -3.625 26.149 1.00 84.00 195 ARG A C 1
ATOM 1483 O O . ARG A 1 195 ? -10.139 -4.003 24.995 1.00 84.00 195 ARG A O 1
ATOM 1490 N N . LEU A 1 196 ? -10.035 -2.376 26.526 1.00 79.94 196 LEU A N 1
ATOM 1491 C CA . LEU A 1 196 ? -9.472 -1.410 25.589 1.00 79.94 196 LEU A CA 1
ATOM 1492 C C . LEU A 1 196 ? -8.109 -1.885 25.082 1.00 79.94 196 LEU A C 1
ATOM 1494 O O . L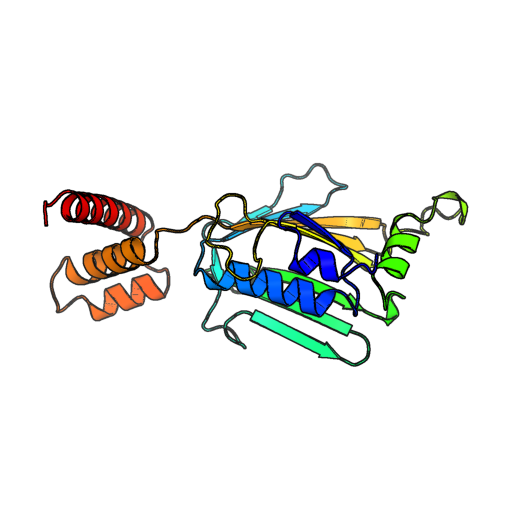EU A 1 196 ? -7.871 -1.851 23.881 1.00 79.94 196 LEU A O 1
ATOM 1498 N N . GLU A 1 197 ? -7.274 -2.436 25.960 1.00 76.81 197 GLU A N 1
ATOM 1499 C CA . GLU A 1 197 ? -6.006 -3.050 25.572 1.00 76.81 197 GLU A CA 1
ATOM 1500 C C . GLU A 1 197 ? -6.207 -4.262 24.647 1.00 76.81 197 GLU A C 1
ATOM 1502 O O . GLU A 1 197 ? -5.488 -4.413 23.659 1.00 76.81 197 GLU A O 1
ATOM 1507 N N . ALA A 1 198 ? -7.200 -5.116 24.912 1.00 77.50 198 ALA A N 1
ATOM 1508 C CA . ALA A 1 198 ? -7.546 -6.227 24.030 1.00 77.50 198 ALA A CA 1
ATOM 1509 C C . ALA A 1 198 ? -8.035 -5.740 22.658 1.00 77.50 198 ALA A C 1
ATOM 1511 O O . ALA A 1 198 ? -7.618 -6.289 21.643 1.00 77.50 198 ALA A O 1
ATOM 1512 N N . TRP A 1 199 ? -8.872 -4.704 22.609 1.00 83.88 199 TRP A N 1
ATOM 1513 C CA . TRP A 1 199 ? -9.348 -4.097 21.366 1.00 83.88 199 TRP A CA 1
ATOM 1514 C C . TRP A 1 199 ? -8.191 -3.497 20.564 1.00 83.88 199 TRP A C 1
ATOM 1516 O O . TRP A 1 199 ? -8.026 -3.822 19.391 1.00 83.88 199 TRP A O 1
ATOM 1526 N N . ASP A 1 200 ? -7.342 -2.692 21.208 1.00 74.81 200 ASP A N 1
ATOM 1527 C CA . ASP A 1 200 ? -6.193 -2.032 20.575 1.00 74.81 200 ASP A CA 1
ATOM 1528 C C . ASP A 1 200 ? -5.162 -3.047 20.053 1.00 74.81 200 ASP A C 1
ATOM 1530 O O . ASP A 1 200 ? -4.483 -2.805 19.057 1.00 74.81 200 ASP A O 1
ATOM 1534 N N . ARG A 1 201 ? -5.084 -4.227 20.681 1.00 72.81 201 ARG A N 1
ATOM 1535 C CA . ARG A 1 201 ? -4.249 -5.353 20.235 1.00 72.81 201 ARG A CA 1
ATOM 1536 C C . ARG A 1 201 ? -4.942 -6.301 19.252 1.00 72.81 201 ARG A C 1
ATOM 1538 O O . ARG A 1 201 ? -4.354 -7.328 18.918 1.00 72.81 201 ARG A O 1
ATOM 1545 N N . GLY A 1 202 ? -6.169 -6.006 18.816 1.00 72.38 202 GLY A N 1
ATOM 1546 C CA . GLY A 1 202 ? -6.936 -6.860 17.899 1.00 72.38 202 GLY A CA 1
ATOM 1547 C C . GLY A 1 202 ? -7.311 -8.226 18.486 1.00 72.38 202 GLY A C 1
ATOM 1548 O O . GLY A 1 202 ? -7.469 -9.193 17.753 1.00 72.38 202 GLY A O 1
ATOM 1549 N N . LYS A 1 203 ? -7.395 -8.326 19.816 1.00 76.81 203 LYS A N 1
ATOM 1550 C CA . LYS A 1 203 ? -7.794 -9.529 20.565 1.00 76.81 203 LYS A CA 1
ATOM 1551 C C . LYS A 1 203 ? -9.272 -9.528 20.961 1.00 76.81 203 LYS A C 1
ATOM 1553 O O . LYS A 1 203 ? -9.725 -10.495 21.568 1.00 76.81 203 LYS A O 1
ATOM 1558 N N . ALA A 1 204 ? -10.005 -8.450 20.679 1.00 81.44 204 ALA A N 1
ATOM 1559 C CA . ALA A 1 204 ? -11.460 -8.459 20.784 1.00 81.44 204 ALA A CA 1
ATOM 1560 C C . ALA A 1 204 ? -12.029 -9.459 19.767 1.00 81.44 204 ALA A C 1
ATOM 1562 O O . ALA A 1 204 ? -11.533 -9.537 18.645 1.00 81.44 204 ALA A O 1
ATOM 1563 N N . ALA A 1 205 ? -13.039 -10.234 20.161 1.00 83.19 205 ALA A N 1
ATOM 1564 C CA . ALA A 1 205 ? -13.670 -11.172 19.243 1.00 83.19 205 ALA A CA 1
ATOM 1565 C C . ALA A 1 205 ? -14.343 -10.406 18.094 1.00 83.19 205 ALA A C 1
ATOM 1567 O O . ALA A 1 205 ? -14.970 -9.374 18.332 1.00 83.19 205 ALA A O 1
ATOM 1568 N N . ASP A 1 206 ? -14.272 -10.923 16.865 1.00 77.44 206 ASP A N 1
ATOM 1569 C CA . ASP A 1 206 ? -14.878 -10.264 15.696 1.00 77.44 206 ASP A CA 1
ATOM 1570 C C . ASP A 1 206 ? -16.375 -9.984 15.904 1.00 77.44 206 ASP A C 1
ATOM 1572 O O . ASP A 1 206 ? -16.855 -8.904 15.567 1.00 77.44 206 ASP A O 1
ATOM 1576 N N . ALA A 1 207 ? -17.087 -10.903 16.567 1.00 81.00 207 ALA A N 1
ATOM 1577 C CA . ALA A 1 207 ? -18.491 -10.728 16.936 1.00 81.00 207 ALA A CA 1
ATOM 1578 C C . ALA A 1 207 ? -18.726 -9.531 17.879 1.00 81.00 207 ALA A C 1
ATOM 1580 O O . ALA A 1 207 ? -19.729 -8.832 17.748 1.00 81.00 207 ALA A O 1
ATOM 1581 N N . ASP A 1 208 ? -17.799 -9.260 18.805 1.00 84.44 208 ASP A N 1
ATOM 1582 C CA . ASP A 1 208 ? -17.874 -8.076 19.665 1.00 84.44 208 ASP A CA 1
ATOM 1583 C C . ASP A 1 208 ? -17.602 -6.812 18.849 1.00 84.44 208 ASP A C 1
ATOM 1585 O O . ASP A 1 208 ? -18.320 -5.821 18.976 1.00 84.44 208 ASP A O 1
ATOM 1589 N N . VAL A 1 209 ? -16.589 -6.836 17.980 1.00 81.38 209 VAL A N 1
ATOM 1590 C CA . VAL A 1 209 ? -16.251 -5.689 17.128 1.00 81.38 209 VAL A CA 1
ATOM 1591 C C . VAL A 1 209 ? -17.429 -5.314 16.229 1.00 81.38 209 VAL A C 1
ATOM 1593 O O . VAL A 1 209 ? -17.767 -4.132 16.136 1.00 81.38 209 VAL A O 1
ATOM 1596 N N . GLU A 1 210 ? -18.083 -6.296 15.611 1.00 84.50 210 GLU A N 1
ATOM 1597 C CA . GLU A 1 210 ? -19.287 -6.091 14.802 1.00 84.50 210 GLU A CA 1
ATOM 1598 C C . GLU A 1 210 ? -20.450 -5.540 15.634 1.00 84.50 210 GLU A C 1
ATOM 1600 O O . GLU A 1 210 ? -21.033 -4.519 15.263 1.00 84.50 210 GLU A O 1
ATOM 1605 N N . LEU A 1 211 ? -20.741 -6.145 16.792 1.00 88.00 211 LEU A N 1
ATOM 1606 C CA . LEU A 1 211 ? -21.819 -5.708 17.681 1.00 88.00 211 LEU A CA 1
ATOM 1607 C C . LEU A 1 211 ? -21.654 -4.247 18.122 1.00 88.00 211 LEU A C 1
ATOM 1609 O O . LEU A 1 211 ? -22.606 -3.464 18.069 1.00 88.00 211 LEU A O 1
ATOM 1613 N N . TRP A 1 212 ? -20.459 -3.868 18.578 1.00 90.38 212 TRP A N 1
ATOM 1614 C CA . TRP A 1 212 ? -20.221 -2.517 19.090 1.00 90.38 212 TRP A CA 1
ATOM 1615 C C . TRP A 1 212 ? -20.112 -1.482 17.976 1.00 90.38 212 TRP A C 1
ATOM 1617 O O . TRP A 1 212 ? -20.490 -0.333 18.196 1.00 90.38 212 TRP A O 1
ATOM 1627 N N . SER A 1 213 ? -19.680 -1.885 16.778 1.00 85.88 213 SER A N 1
ATOM 1628 C CA . SER A 1 213 ? -19.724 -1.022 15.593 1.00 85.88 213 SER A CA 1
ATOM 1629 C C . SER A 1 213 ? -21.164 -0.738 15.160 1.00 85.88 213 SER A C 1
ATOM 1631 O O . SER A 1 213 ? -21.493 0.414 14.887 1.00 85.88 213 SER A O 1
ATOM 1633 N N . ALA A 1 214 ? -22.043 -1.746 15.173 1.00 85.62 214 ALA A N 1
ATOM 1634 C CA . ALA A 1 214 ? -23.464 -1.563 14.874 1.00 85.62 214 ALA A CA 1
ATOM 1635 C C . ALA A 1 214 ? -24.144 -0.625 15.886 1.00 85.62 214 ALA A C 1
ATOM 1637 O O . ALA A 1 214 ? -24.783 0.349 15.496 1.00 85.62 214 ALA A O 1
ATOM 1638 N N . ARG A 1 215 ? -23.914 -0.839 17.189 1.00 87.62 215 ARG A N 1
ATOM 1639 C CA . ARG A 1 215 ? -24.433 0.048 18.246 1.00 87.62 215 ARG A CA 1
ATOM 1640 C C . ARG A 1 215 ? -23.905 1.475 18.158 1.00 87.62 215 ARG A C 1
ATOM 1642 O O . ARG A 1 215 ? -24.636 2.416 18.443 1.00 87.62 215 ARG A O 1
ATOM 1649 N N . ALA A 1 216 ? -22.637 1.648 17.795 1.00 84.81 216 ALA A N 1
ATOM 1650 C CA . ALA A 1 216 ? -22.072 2.973 17.587 1.00 84.81 216 ALA A CA 1
ATOM 1651 C C . ALA A 1 216 ? -22.757 3.698 16.422 1.00 84.81 216 ALA A C 1
ATOM 1653 O O . ALA A 1 216 ? -23.068 4.879 16.551 1.00 84.81 216 ALA A O 1
ATOM 1654 N N . ALA A 1 217 ? -23.028 2.995 15.320 1.00 82.94 217 ALA A N 1
ATOM 1655 C CA . ALA A 1 217 ? -23.742 3.556 14.177 1.00 82.94 217 ALA A CA 1
ATOM 1656 C C . ALA A 1 217 ? -25.183 3.963 14.540 1.00 82.94 217 ALA A C 1
ATOM 1658 O O . ALA A 1 217 ? -25.603 5.067 14.198 1.00 82.94 217 ALA A O 1
ATOM 1659 N N . GLU A 1 218 ? -25.908 3.121 15.285 1.00 84.19 218 GLU A N 1
ATOM 1660 C CA . GLU A 1 218 ? -27.252 3.435 15.800 1.00 84.19 218 GLU A CA 1
ATOM 1661 C C . GLU A 1 218 ? -27.238 4.703 1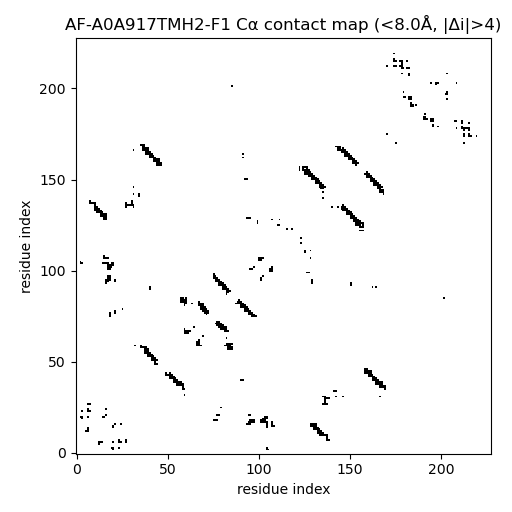6.666 1.00 84.19 218 GLU A C 1
ATOM 1663 O O . GLU A 1 218 ? -27.964 5.656 16.389 1.00 84.19 218 GLU A O 1
ATOM 1668 N N . LEU A 1 219 ? -26.343 4.762 17.656 1.00 80.31 219 LEU A N 1
ATOM 1669 C CA . LEU A 1 219 ? -26.256 5.885 18.591 1.00 80.31 219 LEU A CA 1
ATOM 1670 C C . LEU A 1 219 ? -25.868 7.198 17.894 1.00 80.31 219 LEU A C 1
ATOM 1672 O O . LEU A 1 219 ? -26.400 8.262 18.200 1.00 80.31 219 LEU A O 1
ATOM 1676 N N . MET A 1 220 ? -24.946 7.139 16.932 1.00 78.56 220 MET A N 1
ATOM 1677 C CA . MET A 1 220 ? -24.549 8.316 16.157 1.00 78.56 220 MET A CA 1
ATOM 1678 C C . MET A 1 220 ? -25.674 8.803 15.236 1.00 78.56 220 MET A C 1
ATOM 1680 O O . MET A 1 220 ? -25.819 10.012 15.048 1.00 78.56 220 MET A O 1
ATOM 1684 N N . ALA A 1 221 ? -26.485 7.892 14.690 1.00 81.12 221 ALA A N 1
ATOM 1685 C CA . ALA A 1 221 ? -27.668 8.245 13.912 1.00 81.12 221 ALA A CA 1
ATOM 1686 C C . ALA A 1 221 ? -28.753 8.903 14.784 1.00 81.12 221 ALA A C 1
ATOM 1688 O O . ALA A 1 221 ? -29.355 9.886 14.354 1.00 81.12 221 ALA A O 1
ATOM 1689 N N . GLU A 1 222 ? -28.957 8.418 16.012 1.00 78.25 222 GLU A N 1
ATOM 1690 C CA . GLU A 1 222 ? -29.880 9.018 16.985 1.00 78.25 222 GLU A CA 1
ATOM 1691 C C . GLU A 1 222 ? -29.454 10.441 17.372 1.00 78.25 222 GLU A C 1
ATOM 1693 O O . GLU A 1 222 ? -30.253 11.370 17.272 1.00 78.25 222 GLU A O 1
ATOM 1698 N N . VAL A 1 223 ? -28.177 10.643 17.714 1.00 72.81 223 VAL A N 1
ATOM 1699 C CA . VAL A 1 223 ? -27.628 11.971 18.049 1.00 72.81 223 VAL A CA 1
ATOM 1700 C C . VAL A 1 223 ? -27.728 12.941 16.867 1.00 72.81 223 VAL A C 1
ATOM 1702 O O . VAL A 1 223 ? -27.976 14.131 17.051 1.00 72.81 223 VAL A O 1
ATOM 1705 N N . ALA A 1 224 ? -27.550 12.460 15.634 1.00 71.19 224 ALA A N 1
ATOM 1706 C CA . ALA A 1 224 ? -27.696 13.289 14.439 1.00 71.19 224 ALA A CA 1
ATOM 1707 C C . ALA A 1 224 ? -29.157 13.682 14.142 1.00 71.19 224 ALA A C 1
ATOM 1709 O O . ALA A 1 224 ? -29.385 14.670 13.442 1.00 71.19 224 ALA A O 1
ATOM 1710 N N . ALA A 1 225 ? -30.128 12.917 14.650 1.00 72.69 225 ALA A N 1
ATOM 1711 C CA . ALA A 1 225 ? -31.555 13.159 14.468 1.00 72.69 225 ALA A CA 1
ATOM 1712 C C . ALA A 1 225 ? -32.159 14.106 15.524 1.00 72.69 225 ALA A C 1
ATOM 1714 O O . ALA A 1 225 ? -33.280 14.583 15.330 1.00 72.69 225 ALA A O 1
ATOM 1715 N N . GLU A 1 226 ? -31.444 14.411 16.614 1.00 64.56 226 GLU A N 1
ATOM 1716 C CA . GLU A 1 226 ? -31.900 15.383 17.612 1.00 64.56 226 GLU A CA 1
ATOM 1717 C C . GLU A 1 226 ? -31.888 16.818 17.038 1.00 64.56 226 GLU A C 1
ATOM 1719 O O . GLU A 1 226 ? -30.855 17.293 16.550 1.00 64.56 226 GLU A O 1
ATOM 1724 N N . PRO A 1 227 ? -33.024 17.546 17.072 1.00 49.69 227 PRO A N 1
ATOM 1725 C CA . PRO A 1 227 ? -33.063 18.937 16.642 1.00 49.69 227 PRO A CA 1
ATOM 1726 C C . PRO A 1 227 ? -32.243 19.806 17.606 1.00 49.69 227 PRO A C 1
ATOM 1728 O O . PRO A 1 227 ? -32.440 19.752 18.819 1.00 49.69 227 PRO A O 1
ATOM 1731 N N . ARG A 1 228 ? -31.323 20.598 17.044 1.00 46.25 228 ARG A N 1
ATOM 1732 C CA . ARG A 1 228 ? -30.500 21.574 17.776 1.00 46.25 228 ARG A CA 1
ATOM 1733 C C . ARG A 1 228 ? -31.313 22.731 18.344 1.00 46.25 228 ARG A C 1
ATOM 1735 O O . ARG A 1 228 ? -32.237 23.193 17.636 1.00 46.25 228 ARG A O 1
#

Sequence (228 aa):
MANPARILTQRDCTAMAALDTMPHLAQRVRNLLSHGRRITVATRLTHVDIPPEVTAGLTVDQDARDGGITETVREHSHHFGVLLRPGLTSGFGFGAFASDGYRTESEARKLFHAAESISSDPFARRENLTEVRISGGLPGDGPSTTDKLIVRRWNSAGVCKETVVVFDAGPSEGEYRAARWLYGNTLGPAHVGDRLEAWDRGKAADADVELWSARAAELMAEVAAEPR

Radius of gyration: 21.25 Å; Cα contacts (8 Å, |Δi|>4): 410; chains: 1; bounding box: 55×42×68 Å